Protein AF-A0A7S2J8Z9-F1 (afdb_monomer_lite)

Sequence (203 aa):
VVSASPNSNRTWSLQFSDGKVGSFVLPPAAPAPASAGRKLPRELAMLGKRLWGGPGLPLEDLQSLLEMPAERGGLRFSYEGLHLNGTAGDRAPEQIGDARAQLPLDAARGRAALFEALQRYGLAVIQGAPAETDAGRRIADELVGAVSTTVFGYVFTIKAVKDPINLAYDSIPLQQHNDLPYYQKVPDIEVFSCIRDADSGGA

Organism: NCBI:txid327968

pLDDT: mean 76.6, std 17.56, range [35.78, 95.25]

Secondary structure (DSSP, 8-state):
--EEEESSSSEEEEE-TTS-EEEEEPPP-S-----SSS---HHHHTGGG-SSSSSPPPHHHHHHHHHSBGGGT-SEEETGGGT--S-STTS-HHHHHHHTTS--HHHHHHHHHHHHHHHHHS--EEES--SSTTHHHHHIIIII-SPPPBTTBSS------SS-SSGGGSSSPPPS--S-TTSSS--S------SS--SS---

Radius of gyration: 21.64 Å; chains: 1; bounding box: 48×45×6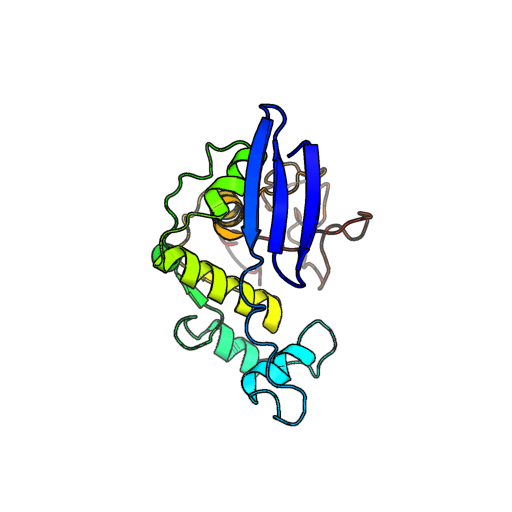4 Å

InterPro domains:
  IPR003819 TauD/TfdA-like domain [PF02668] (101-203)
  IPR042098 Glutarate 2-hydroxylase superfamily [G3DSA:3.60.130.10] (95-203)

Structure (mmCIF, N/CA/C/O backbone):
data_AF-A0A7S2J8Z9-F1
#
_entry.id   AF-A0A7S2J8Z9-F1
#
loop_
_atom_site.group_PDB
_atom_site.id
_atom_site.type_symbol
_atom_site.label_atom_id
_atom_site.label_alt_id
_atom_site.label_comp_id
_atom_site.label_asym_id
_atom_site.label_entity_id
_atom_site.label_seq_id
_atom_site.pdbx_PDB_ins_code
_atom_site.Cartn_x
_atom_site.Cartn_y
_atom_site.Cartn_z
_atom_site.occupancy
_atom_site.B_iso_or_equiv
_atom_site.auth_seq_id
_atom_site.auth_comp_id
_atom_site.auth_asym_id
_atom_site.auth_atom_id
_atom_site.pdbx_PDB_model_num
ATOM 1 N N . VAL A 1 1 ? 4.087 16.061 32.170 1.00 68.06 1 VAL A N 1
ATOM 2 C CA . VAL A 1 1 ? 3.499 15.475 33.397 1.00 68.06 1 VAL A CA 1
ATOM 3 C C . VAL A 1 1 ? 4.634 14.851 34.185 1.00 68.06 1 VAL A C 1
ATOM 5 O O . VAL A 1 1 ? 5.394 14.095 33.600 1.00 68.06 1 VAL A O 1
ATOM 8 N N . VAL A 1 2 ? 4.800 15.232 35.447 1.00 72.38 2 VAL A N 1
ATOM 9 C CA . VAL A 1 2 ? 5.860 14.755 36.354 1.00 72.38 2 VAL A CA 1
ATOM 10 C C . VAL A 1 2 ? 5.343 13.621 37.235 1.00 72.38 2 VAL A C 1
ATOM 12 O O . VAL A 1 2 ? 6.089 12.715 37.584 1.00 72.38 2 VAL A O 1
ATOM 15 N N . SER A 1 3 ? 4.048 13.634 37.547 1.00 74.69 3 SER A N 1
ATOM 16 C CA . SER A 1 3 ? 3.376 12.536 38.230 1.00 74.69 3 SER A CA 1
ATOM 17 C C . SER A 1 3 ? 1.944 12.399 37.720 1.00 74.69 3 SER A C 1
ATOM 19 O O . SER A 1 3 ? 1.290 13.385 37.361 1.00 74.69 3 SER A O 1
ATOM 21 N N . ALA A 1 4 ? 1.478 11.156 37.653 1.00 79.50 4 ALA A N 1
ATOM 22 C CA . ALA A 1 4 ? 0.100 10.823 37.348 1.00 79.50 4 ALA A CA 1
ATOM 23 C C . ALA A 1 4 ? -0.390 9.838 38.412 1.00 79.50 4 ALA A C 1
ATOM 25 O O . ALA A 1 4 ? 0.216 8.781 38.591 1.00 79.50 4 ALA A O 1
ATOM 26 N N . SER A 1 5 ? -1.447 10.195 39.138 1.00 78.81 5 SER A N 1
ATOM 27 C CA . SER A 1 5 ? -2.006 9.362 40.205 1.00 78.81 5 SER A CA 1
ATOM 28 C C . SER A 1 5 ? -3.497 9.104 39.974 1.00 78.81 5 SER A C 1
ATOM 30 O O . SER A 1 5 ? -4.231 10.012 39.568 1.00 78.81 5 SER A O 1
ATOM 32 N N . PRO A 1 6 ? -3.973 7.868 40.196 1.00 76.50 6 PRO A N 1
ATOM 33 C CA . PRO A 1 6 ? -5.379 7.543 40.019 1.00 76.50 6 PRO A CA 1
ATOM 34 C C . PRO A 1 6 ? -6.208 8.175 41.145 1.00 76.50 6 PRO A C 1
ATOM 36 O O . PRO A 1 6 ? -5.970 7.916 42.322 1.00 76.50 6 PRO A O 1
ATOM 39 N N . ASN A 1 7 ? -7.212 8.975 40.779 1.00 79.19 7 ASN A N 1
ATOM 40 C CA . ASN A 1 7 ? -8.227 9.478 41.714 1.00 79.19 7 ASN A CA 1
ATOM 41 C C . ASN A 1 7 ? -9.458 8.560 41.759 1.00 79.19 7 ASN A C 1
ATOM 43 O O . ASN A 1 7 ? -10.162 8.506 42.762 1.00 79.19 7 ASN A O 1
ATOM 47 N N . SER A 1 8 ? -9.764 7.884 40.646 1.00 80.62 8 SER A N 1
ATOM 48 C CA . SER A 1 8 ? -10.887 6.950 40.502 1.00 80.62 8 SER A CA 1
ATOM 49 C C . SER A 1 8 ? -10.590 5.921 39.404 1.00 80.62 8 SER A C 1
ATOM 51 O O . SER A 1 8 ? -9.578 6.022 38.713 1.00 80.62 8 SER A O 1
ATOM 53 N N . ASN A 1 9 ? -11.508 4.974 39.175 1.00 72.38 9 ASN A N 1
ATOM 54 C CA . ASN A 1 9 ? -11.371 3.930 38.149 1.00 72.38 9 ASN A CA 1
ATOM 55 C C . ASN A 1 9 ? -11.163 4.479 36.718 1.00 72.38 9 ASN A C 1
ATOM 57 O O . ASN A 1 9 ? -10.759 3.746 35.820 1.00 72.38 9 ASN A O 1
ATOM 61 N N . ARG A 1 10 ? -11.470 5.763 36.476 1.00 74.75 10 ARG A N 1
ATOM 62 C CA . ARG A 1 10 ? -11.351 6.403 35.155 1.00 74.75 10 ARG A CA 1
ATOM 63 C C . ARG A 1 10 ? -10.767 7.812 35.181 1.00 74.75 10 ARG A C 1
ATOM 65 O O . ARG A 1 10 ? -10.651 8.419 34.123 1.00 74.75 10 ARG A O 1
ATOM 72 N N . THR A 1 11 ? -10.385 8.335 36.340 1.00 82.94 11 THR A N 1
ATOM 73 C CA . THR A 1 11 ? -9.891 9.710 36.469 1.00 82.94 11 THR A CA 1
ATOM 74 C C . THR A 1 11 ? -8.513 9.713 37.097 1.00 82.94 11 THR A C 1
ATOM 76 O O . THR A 1 11 ? -8.306 9.113 38.151 1.00 82.94 11 THR A O 1
ATOM 79 N N . TRP A 1 12 ? -7.594 10.433 36.467 1.00 85.94 12 TRP A N 1
ATOM 80 C CA . TRP A 1 12 ? -6.213 10.588 36.898 1.00 85.94 12 TRP A CA 1
ATOM 81 C C . TRP A 1 12 ? -5.917 12.061 37.164 1.00 85.94 12 TRP A C 1
ATOM 83 O O . TRP A 1 12 ? -6.259 12.925 36.352 1.00 85.94 12 TRP A O 1
ATOM 93 N N . SER A 1 13 ? -5.270 12.341 38.292 1.00 88.31 13 SER A N 1
ATOM 94 C CA . SER A 1 13 ? -4.618 13.626 38.542 1.00 88.31 13 SER A CA 1
ATOM 95 C C . SER A 1 13 ? -3.308 13.672 37.773 1.00 88.31 13 SER A C 1
ATOM 97 O O . SER A 1 13 ? -2.514 12.737 37.859 1.00 88.31 13 SER A O 1
ATOM 99 N N . LEU A 1 14 ? -3.066 14.762 37.054 1.00 87.50 14 LEU A N 1
ATOM 100 C CA . LEU A 1 14 ? -1.806 15.039 36.376 1.00 87.50 14 LEU A CA 1
ATOM 101 C C . LEU A 1 14 ? -1.135 16.230 37.054 1.00 87.50 14 LEU A C 1
ATOM 103 O O . LEU A 1 14 ? -1.731 17.304 37.130 1.00 87.50 14 LEU A O 1
ATOM 107 N N . GLN A 1 15 ? 0.109 16.065 37.493 1.00 87.00 15 GLN A N 1
ATOM 108 C CA . GLN A 1 15 ? 0.938 17.173 37.962 1.00 87.00 15 GLN A CA 1
ATOM 109 C C . GLN A 1 15 ? 1.963 17.532 36.888 1.00 87.00 15 GLN A C 1
ATOM 111 O O . GLN A 1 15 ? 2.649 16.659 36.348 1.00 87.00 15 GLN A O 1
ATOM 116 N N . PHE A 1 16 ? 2.071 18.810 36.548 1.00 84.56 16 PHE A N 1
ATOM 117 C CA . PHE A 1 16 ? 3.015 19.313 35.552 1.00 84.56 16 PHE A CA 1
ATOM 118 C C . PHE A 1 16 ? 4.229 19.952 36.232 1.00 84.56 16 PHE A C 1
ATOM 120 O O . PHE A 1 16 ? 4.188 20.323 37.403 1.00 84.56 16 PHE A O 1
ATOM 127 N N . SER A 1 17 ? 5.339 20.049 35.503 1.00 76.81 17 SER A N 1
ATOM 128 C CA . SER A 1 17 ? 6.610 20.575 36.021 1.00 76.81 17 SER A CA 1
ATOM 129 C C . SER A 1 17 ? 6.554 22.068 36.346 1.00 76.81 17 SER A C 1
ATOM 131 O O . SER A 1 17 ? 7.391 22.552 37.097 1.00 76.81 17 SER A O 1
ATOM 133 N N . ASP A 1 18 ? 5.561 22.782 35.812 1.00 85.06 18 ASP A N 1
ATOM 134 C CA . ASP A 1 18 ? 5.262 24.185 36.111 1.00 85.06 18 ASP A CA 1
ATOM 135 C C . ASP A 1 18 ? 4.314 24.356 37.317 1.00 85.06 18 ASP A C 1
ATOM 137 O O . ASP A 1 18 ? 3.814 25.450 37.567 1.00 85.06 18 ASP A O 1
ATOM 141 N N . GLY A 1 19 ? 4.039 23.277 38.058 1.00 83.19 19 GLY A N 1
ATOM 142 C CA . GLY A 1 19 ? 3.174 23.286 39.237 1.00 83.19 19 GLY A CA 1
ATOM 143 C C . GLY A 1 19 ? 1.676 23.256 38.927 1.00 83.19 19 GLY A C 1
ATOM 144 O O . GLY A 1 19 ? 0.875 23.154 39.858 1.00 83.19 19 GLY A O 1
ATOM 145 N N . LYS A 1 20 ? 1.268 23.295 37.651 1.00 85.56 20 LYS A N 1
ATOM 146 C CA . LYS A 1 20 ? -0.147 23.152 37.294 1.00 85.56 20 LYS A CA 1
ATOM 147 C C . LYS A 1 20 ? -0.639 21.741 37.578 1.00 85.56 20 LYS A C 1
ATOM 149 O O . LYS A 1 20 ? 0.100 20.758 37.479 1.00 85.56 20 LYS A O 1
ATOM 154 N N . VAL A 1 21 ? -1.928 21.659 37.884 1.00 87.75 21 VAL A N 1
ATOM 155 C CA . VAL A 1 21 ? -2.639 20.403 38.110 1.00 87.75 21 VAL A CA 1
ATOM 156 C C . VAL A 1 21 ? -3.752 20.288 37.081 1.00 87.75 21 VAL A C 1
ATOM 158 O O . VAL A 1 21 ? -4.500 21.238 36.856 1.00 87.75 21 VAL A O 1
ATOM 161 N N . GLY A 1 22 ? -3.836 19.131 36.435 1.00 84.62 22 GLY A N 1
ATOM 162 C CA . GLY A 1 22 ? -4.884 18.796 35.480 1.00 84.62 22 GLY A CA 1
ATOM 163 C C . GLY A 1 22 ? -5.574 17.500 35.872 1.00 84.62 22 GLY A C 1
ATOM 164 O O . GLY A 1 22 ? -5.056 16.719 36.667 1.00 84.62 22 GLY A O 1
ATOM 165 N N . SER A 1 23 ? -6.743 17.256 35.290 1.00 85.75 23 SER A N 1
ATOM 166 C CA . SER A 1 23 ? -7.393 15.953 35.384 1.00 85.75 23 SER A CA 1
ATOM 167 C C . SER A 1 23 ? -7.524 15.359 33.993 1.00 85.75 23 SER A C 1
ATOM 169 O O . SER A 1 23 ? -7.917 16.042 33.048 1.00 85.75 23 SER A O 1
ATOM 171 N N . PHE A 1 24 ? -7.161 14.088 33.870 1.00 71.88 24 PHE A N 1
ATOM 172 C CA . PHE A 1 24 ? -7.418 13.300 32.680 1.00 71.88 24 PHE A CA 1
ATOM 173 C C . PHE A 1 24 ? -8.476 12.264 33.021 1.00 71.88 24 PHE A C 1
ATOM 175 O O . PHE A 1 24 ? -8.292 11.427 33.907 1.00 71.88 24 PHE A O 1
ATOM 182 N N . VAL A 1 25 ? -9.608 12.346 32.334 1.00 82.00 25 VAL A N 1
ATOM 183 C CA . VAL A 1 25 ? -10.661 11.344 32.427 1.00 82.00 25 VAL A CA 1
ATOM 184 C C . VAL A 1 25 ? -10.490 10.436 31.226 1.00 82.00 25 VAL A C 1
ATOM 186 O O . VAL A 1 25 ? -10.651 10.881 30.091 1.00 82.00 25 VAL A O 1
ATOM 189 N N . LEU A 1 26 ? -10.174 9.165 31.471 1.00 53.50 26 LEU A N 1
ATOM 190 C CA . LEU A 1 26 ? -10.239 8.153 30.430 1.00 53.50 26 LEU A CA 1
ATOM 191 C C . LEU A 1 26 ? -11.648 8.218 29.827 1.00 53.50 26 LEU A C 1
ATOM 193 O O . LEU A 1 26 ? -12.627 8.113 30.590 1.00 53.50 26 LEU A O 1
ATOM 197 N N . PRO A 1 27 ? -11.787 8.397 28.498 1.00 52.47 27 PRO A N 1
ATOM 198 C CA . PRO A 1 27 ? -13.090 8.343 27.854 1.00 52.47 27 PRO A CA 1
ATOM 199 C C . PRO A 1 27 ? -13.787 7.038 28.251 1.00 52.47 27 PRO A C 1
ATOM 201 O O . PRO A 1 27 ? -13.122 6.090 28.690 1.00 52.47 27 PRO A O 1
ATOM 204 N N . PRO A 1 28 ? -15.130 6.976 28.194 1.00 52.53 28 PRO A N 1
ATOM 205 C CA . PRO A 1 28 ? -15.821 5.718 28.424 1.00 52.53 28 PRO A CA 1
ATOM 206 C C . PRO A 1 28 ? -15.127 4.691 27.568 1.00 52.53 28 PRO A C 1
ATOM 208 O O . PRO A 1 28 ? -14.903 4.966 26.389 1.00 52.53 28 PRO A O 1
ATOM 211 N N . ALA A 1 29 ? -14.713 3.571 28.174 1.00 43.62 29 ALA A N 1
ATOM 212 C CA . ALA A 1 29 ? -14.327 2.425 27.377 1.00 43.62 29 ALA A CA 1
ATOM 213 C C . ALA A 1 29 ? -15.411 2.327 26.310 1.00 43.62 29 ALA A C 1
ATOM 215 O O . ALA A 1 29 ? -16.595 2.302 26.678 1.00 43.62 29 ALA A O 1
ATOM 216 N N . ALA A 1 30 ? -15.018 2.431 25.031 1.00 35.81 30 ALA A N 1
ATOM 217 C CA . ALA A 1 30 ? -15.945 2.215 23.930 1.00 35.81 30 ALA A CA 1
ATOM 218 C C . ALA A 1 30 ? -16.743 0.986 24.344 1.00 35.81 30 ALA A C 1
ATOM 220 O O . ALA A 1 30 ? -16.086 0.021 24.758 1.00 35.81 30 ALA A O 1
ATOM 221 N N . PRO A 1 31 ? -18.084 1.098 24.449 1.00 36.75 31 PRO A N 1
ATOM 222 C CA . PRO A 1 31 ? -18.889 0.181 25.238 1.00 36.75 31 PRO A CA 1
ATOM 223 C C . PRO A 1 31 ? -18.376 -1.211 24.952 1.00 36.75 31 PRO A C 1
ATOM 225 O O . PRO A 1 31 ? -18.370 -1.607 23.784 1.00 36.75 31 PRO A O 1
ATOM 228 N N . ALA A 1 32 ? -17.830 -1.875 25.982 1.00 35.94 32 ALA A N 1
ATOM 229 C CA . ALA A 1 32 ? -17.325 -3.226 25.818 1.00 35.94 32 ALA A CA 1
ATOM 230 C C . ALA A 1 32 ? -18.430 -3.956 25.059 1.00 35.94 32 ALA A C 1
ATOM 232 O O . ALA A 1 32 ? -19.583 -3.864 25.509 1.00 35.94 32 ALA A O 1
ATOM 233 N N . PRO A 1 33 ? -18.148 -4.542 23.877 1.00 36.41 33 PRO A N 1
ATOM 234 C CA . PRO A 1 33 ? -19.194 -5.167 23.093 1.00 36.41 33 PRO A CA 1
ATOM 235 C C . PRO A 1 33 ? -19.878 -6.110 24.062 1.00 36.41 33 PRO A C 1
ATOM 237 O O . PRO A 1 33 ? -19.187 -6.909 24.697 1.00 36.41 33 PRO A O 1
ATOM 240 N N . ALA A 1 34 ? -21.169 -5.875 24.309 1.00 37.75 34 ALA A N 1
ATOM 241 C CA . ALA A 1 34 ? -21.878 -6.482 25.421 1.00 37.75 34 ALA A CA 1
ATOM 242 C C . ALA A 1 34 ? -21.658 -7.996 25.347 1.00 37.75 34 ALA A C 1
ATOM 244 O O . ALA A 1 34 ? -22.239 -8.653 24.497 1.00 37.75 34 ALA A O 1
ATOM 245 N N . SER A 1 35 ? -20.749 -8.525 26.163 1.00 43.03 35 SER A N 1
ATOM 246 C CA . SER A 1 35 ? -20.253 -9.903 26.045 1.00 43.03 35 SER A CA 1
ATOM 247 C C . SER A 1 35 ? -20.528 -10.712 27.306 1.00 43.03 35 SER A C 1
ATOM 249 O O . SER A 1 35 ? -20.352 -11.924 27.306 1.00 43.03 35 SER A O 1
ATOM 251 N N . ALA A 1 36 ? -21.124 -10.102 28.331 1.00 38.47 36 ALA A N 1
ATOM 252 C CA . ALA A 1 36 ? -21.874 -10.839 29.338 1.00 38.47 36 ALA A CA 1
ATOM 253 C C . ALA A 1 36 ? -23.291 -11.117 28.799 1.00 38.47 36 ALA A C 1
ATOM 255 O O . ALA A 1 36 ? -24.247 -10.402 29.092 1.00 38.47 36 ALA A O 1
ATOM 256 N N . GLY A 1 37 ? -23.412 -12.121 27.928 1.00 42.16 37 GLY A N 1
ATOM 257 C CA . GLY A 1 37 ? -24.702 -12.704 27.532 1.00 42.16 37 GLY A CA 1
ATOM 258 C C . GLY A 1 37 ? -25.397 -12.114 26.301 1.00 42.16 37 GLY A C 1
ATOM 259 O O . GLY A 1 37 ? -26.400 -12.674 25.861 1.00 42.16 37 GLY A O 1
ATOM 260 N N . ARG A 1 38 ? -24.873 -11.054 25.675 1.00 40.81 38 ARG A N 1
ATOM 261 C CA . ARG A 1 38 ? -25.288 -10.679 24.313 1.00 40.81 38 ARG A CA 1
ATOM 262 C C . ARG A 1 38 ? -24.335 -11.334 23.317 1.00 40.81 38 ARG A C 1
ATOM 264 O O . ARG A 1 38 ? -23.121 -11.186 23.407 1.00 40.81 38 ARG A O 1
ATOM 271 N N . LYS A 1 39 ? -24.882 -12.104 22.372 1.00 42.66 39 LYS A N 1
ATOM 272 C CA . LYS A 1 39 ? -24.107 -12.555 21.211 1.00 42.66 39 LYS A CA 1
ATOM 273 C C . LYS A 1 39 ? -23.553 -11.303 20.531 1.00 42.66 39 LYS A C 1
ATOM 275 O O . LYS A 1 39 ? -24.326 -10.392 20.234 1.00 42.66 39 LYS A O 1
ATOM 280 N N . LEU A 1 40 ? -22.236 -11.268 20.313 1.00 40.78 40 LEU A N 1
ATOM 281 C CA . LEU A 1 40 ? -21.599 -10.300 19.420 1.00 40.78 40 LEU A CA 1
ATOM 282 C C . LEU A 1 40 ? -22.455 -10.181 18.143 1.00 40.78 40 LEU A C 1
ATOM 284 O O . LEU A 1 40 ? -22.903 -11.224 17.645 1.00 40.78 40 LEU A O 1
ATOM 288 N N . PRO A 1 41 ? -22.704 -8.965 17.616 1.00 45.38 41 PRO A N 1
ATOM 289 C CA . PRO A 1 41 ? -23.328 -8.798 16.307 1.00 45.38 41 PRO A CA 1
ATOM 290 C C . PRO A 1 41 ? -22.644 -9.732 15.312 1.00 45.38 41 PRO A C 1
ATOM 292 O O . PRO A 1 41 ? -21.420 -9.898 15.366 1.00 45.38 41 PRO A O 1
ATOM 295 N N . ARG A 1 42 ? -23.422 -10.407 14.461 1.00 43.50 42 ARG A N 1
ATOM 296 C CA . ARG A 1 42 ? -22.909 -11.485 13.601 1.00 43.50 42 ARG A CA 1
ATOM 297 C C . ARG A 1 42 ? -21.727 -10.994 12.750 1.00 43.50 42 ARG A C 1
ATOM 299 O O . ARG A 1 42 ? -20.826 -11.783 12.479 1.00 43.50 42 ARG A O 1
ATOM 306 N N . GLU A 1 43 ? -21.688 -9.699 12.417 1.00 43.59 43 GLU A N 1
ATOM 307 C CA . GLU A 1 43 ? -20.588 -9.046 11.701 1.00 43.59 43 GLU A CA 1
ATOM 308 C C . GLU A 1 43 ? -19.280 -8.942 12.511 1.00 43.59 43 GLU A C 1
ATOM 310 O O . GLU A 1 43 ? -18.209 -9.193 11.959 1.00 43.59 43 GLU A O 1
ATOM 315 N N . LEU A 1 44 ? -19.348 -8.633 13.813 1.00 37.69 44 LEU A N 1
ATOM 316 C CA . LEU A 1 44 ? -18.180 -8.461 14.697 1.00 37.69 44 LEU A CA 1
ATOM 317 C C . LEU A 1 44 ? -17.692 -9.786 15.298 1.00 37.69 44 LEU A C 1
ATOM 319 O O . LEU A 1 44 ? -16.496 -9.962 15.521 1.00 37.69 44 LEU A O 1
ATOM 323 N N . ALA A 1 45 ? -18.581 -10.766 15.488 1.00 43.44 45 ALA A N 1
ATOM 324 C CA . ALA A 1 45 ? -18.189 -12.138 15.828 1.00 43.44 45 ALA A CA 1
ATOM 325 C C . ALA A 1 45 ? -17.281 -12.770 14.749 1.00 43.44 45 ALA A C 1
ATOM 327 O O . ALA A 1 45 ? -16.513 -13.685 15.045 1.00 43.44 45 ALA A O 1
ATOM 328 N N . MET A 1 46 ? -17.339 -12.266 13.508 1.00 43.56 46 MET A N 1
ATOM 329 C CA . MET A 1 46 ? -16.444 -12.674 12.422 1.00 43.56 46 MET A CA 1
ATOM 330 C C . MET A 1 46 ? -15.041 -12.059 12.498 1.00 43.56 46 MET A C 1
ATOM 332 O O . MET A 1 46 ? -14.127 -12.631 11.907 1.00 43.56 46 MET A O 1
ATOM 336 N N . LEU A 1 47 ? -14.826 -10.958 13.232 1.00 41.56 47 LEU A N 1
ATOM 337 C CA . LEU A 1 47 ? -13.476 -10.405 13.431 1.00 41.56 47 LEU A CA 1
ATOM 338 C C . LEU A 1 47 ? -12.614 -11.314 14.317 1.00 41.56 47 LEU A C 1
ATOM 340 O O . LEU A 1 47 ? -11.413 -11.418 14.096 1.00 41.56 47 LEU A O 1
ATOM 344 N N . GLY A 1 48 ? -13.229 -12.076 15.230 1.00 35.78 48 GLY A N 1
ATOM 345 C CA . GLY A 1 48 ? -12.557 -13.120 16.015 1.00 35.78 48 GLY A CA 1
ATOM 346 C C . GLY A 1 48 ? -12.111 -14.352 15.210 1.00 35.78 48 GLY A C 1
ATOM 347 O O . GLY A 1 48 ? -11.634 -15.315 15.800 1.00 35.78 48 GLY A O 1
ATOM 348 N N . LYS A 1 49 ? -12.292 -14.354 13.880 1.00 42.00 49 LYS A N 1
ATOM 349 C CA . LYS A 1 49 ? -11.902 -15.453 12.980 1.00 42.00 49 LYS A CA 1
ATOM 350 C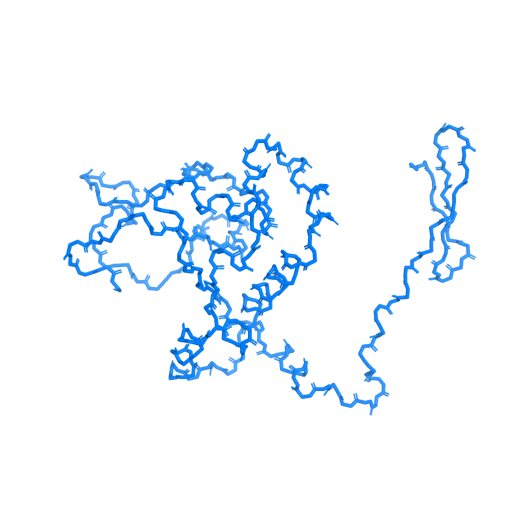 C . LYS A 1 49 ? -11.134 -15.009 11.729 1.00 42.00 49 LYS A C 1
ATOM 352 O O . LYS A 1 49 ? -10.958 -15.827 10.832 1.00 42.00 49 LYS A O 1
ATOM 357 N N . ARG A 1 50 ? -10.715 -13.743 11.620 1.00 42.25 50 ARG A N 1
ATOM 358 C CA . ARG A 1 50 ? -10.100 -13.222 10.381 1.00 42.25 50 ARG A CA 1
ATOM 359 C C . ARG A 1 50 ? -8.807 -12.434 10.583 1.00 42.25 50 ARG A C 1
ATOM 361 O O . ARG A 1 50 ? -8.452 -11.632 9.739 1.00 42.25 50 ARG A O 1
ATOM 368 N N . LEU A 1 51 ? -8.066 -12.719 11.650 1.00 42.53 51 LEU A N 1
ATOM 369 C CA . LEU A 1 51 ? -6.609 -12.707 11.538 1.00 42.53 51 LEU A CA 1
ATOM 370 C C . LEU A 1 51 ? -6.197 -14.124 11.145 1.00 42.53 51 LEU A C 1
ATOM 372 O O . LEU A 1 51 ? -6.653 -15.061 11.794 1.00 42.53 51 LEU A O 1
ATOM 376 N N . TRP A 1 52 ? -5.423 -14.249 10.063 1.00 43.84 52 TRP A N 1
ATOM 377 C CA . TRP A 1 52 ? -4.613 -15.411 9.672 1.00 43.84 52 TRP A CA 1
ATOM 378 C C . TRP A 1 52 ? -4.965 -16.740 10.373 1.00 43.84 52 TRP A C 1
ATOM 380 O O . TRP A 1 52 ? -4.616 -16.953 11.532 1.00 43.84 52 TRP A O 1
ATOM 390 N N . GLY A 1 53 ? -5.632 -17.653 9.652 1.00 38.69 53 GLY A N 1
ATOM 391 C CA . GLY A 1 53 ? -5.968 -19.000 10.149 1.00 38.69 53 GLY A CA 1
ATOM 392 C C . GLY A 1 53 ? -7.463 -19.306 10.314 1.00 38.69 53 GLY A C 1
ATOM 393 O O . GLY A 1 53 ? -7.818 -20.372 10.816 1.00 38.69 53 GLY A O 1
ATOM 394 N N . GLY A 1 54 ? -8.357 -18.406 9.890 1.00 46.06 54 GLY A N 1
ATOM 395 C CA . GLY A 1 54 ? -9.771 -18.735 9.669 1.00 46.06 54 GLY A CA 1
ATOM 396 C C . GLY A 1 54 ? -9.969 -19.624 8.432 1.00 46.06 54 GLY A C 1
ATOM 397 O O . GLY A 1 54 ? -9.051 -19.734 7.619 1.00 46.06 54 GLY A O 1
ATOM 398 N N . PRO A 1 55 ? -11.147 -20.257 8.245 1.00 47.25 55 PRO A N 1
ATOM 399 C CA . PRO A 1 55 ? -11.450 -20.913 6.976 1.00 47.25 55 PRO A CA 1
ATOM 400 C C . PRO A 1 55 ? -11.285 -19.875 5.861 1.00 47.25 55 PRO A C 1
ATOM 402 O O . PRO A 1 55 ? -11.893 -18.804 5.931 1.00 47.25 55 PRO A O 1
ATOM 405 N N . GLY A 1 56 ? -10.394 -20.162 4.909 1.00 53.22 56 GLY A N 1
ATOM 406 C CA . GLY A 1 56 ? -10.075 -19.248 3.817 1.00 53.22 56 GLY A CA 1
ATOM 407 C C . GLY A 1 56 ? -11.342 -18.811 3.089 1.00 53.22 56 GLY A C 1
ATOM 408 O O . GLY A 1 56 ? -12.278 -19.598 2.938 1.00 53.22 56 GLY A O 1
ATOM 409 N N . LEU A 1 57 ? -11.384 -17.548 2.668 1.00 58.25 57 LEU A N 1
ATOM 410 C CA . LEU A 1 57 ? -12.404 -17.103 1.726 1.00 58.25 57 LEU A CA 1
ATOM 411 C C . LEU A 1 57 ? -12.218 -17.879 0.415 1.00 58.25 57 LEU A C 1
ATOM 413 O O . LEU A 1 57 ? -11.086 -17.947 -0.075 1.00 58.25 57 LEU A O 1
ATOM 417 N N . PRO A 1 58 ? -13.286 -18.458 -0.155 1.00 60.53 58 PRO A N 1
ATOM 418 C CA . PRO A 1 58 ? -13.268 -18.924 -1.534 1.00 60.53 58 PRO A CA 1
ATOM 419 C C . PRO A 1 58 ? -12.739 -17.826 -2.471 1.00 60.53 58 PRO A C 1
ATOM 421 O O . PRO A 1 58 ? -13.054 -16.648 -2.303 1.00 60.53 58 PRO A O 1
ATOM 424 N N . LEU A 1 59 ? -11.925 -18.200 -3.462 1.00 58.41 59 LEU A N 1
ATOM 425 C CA . LEU A 1 59 ? -11.318 -17.255 -4.416 1.00 58.41 59 LEU A CA 1
ATOM 426 C C . LEU A 1 59 ? -12.363 -16.405 -5.163 1.00 58.41 59 LEU A C 1
ATOM 428 O O . LEU A 1 59 ? -12.141 -15.220 -5.396 1.00 58.41 59 LEU A O 1
ATOM 432 N N . GLU A 1 60 ? -13.515 -16.990 -5.484 1.00 59.62 60 GLU A N 1
ATOM 433 C CA . GLU A 1 60 ? -14.663 -16.323 -6.118 1.00 59.62 60 GLU A CA 1
ATOM 434 C C . GLU A 1 60 ? -15.254 -15.181 -5.271 1.00 59.62 60 GLU A C 1
ATOM 436 O O . GLU A 1 60 ? -15.621 -14.125 -5.800 1.00 59.62 60 GLU A O 1
ATOM 441 N N . ASP A 1 61 ? -15.254 -15.341 -3.946 1.00 71.94 61 ASP A N 1
ATOM 442 C CA . ASP A 1 61 ? -15.672 -14.294 -3.017 1.00 71.94 61 ASP A CA 1
ATOM 443 C C . ASP A 1 61 ? -14.631 -13.167 -2.966 1.00 71.94 61 ASP A C 1
ATOM 445 O O . ASP A 1 61 ? -14.992 -11.991 -2.913 1.00 71.94 61 ASP A O 1
ATOM 449 N N . LEU A 1 62 ? -13.334 -13.499 -3.032 1.00 74.12 62 LEU A N 1
ATOM 450 C CA . LEU A 1 62 ? -12.261 -12.502 -3.053 1.00 74.12 62 LEU A CA 1
ATOM 451 C C . LEU A 1 62 ? -12.279 -11.668 -4.340 1.00 74.12 62 LEU A C 1
ATOM 453 O O . LEU A 1 62 ? -12.160 -10.446 -4.269 1.00 74.12 62 LEU A O 1
ATOM 457 N N . GLN A 1 63 ? -12.468 -12.297 -5.503 1.00 77.38 63 GLN A N 1
ATOM 458 C CA . GLN A 1 63 ? -12.561 -11.576 -6.775 1.00 77.38 63 GLN A CA 1
ATOM 459 C C . GLN A 1 63 ? -13.756 -10.614 -6.780 1.00 77.38 63 GLN A C 1
ATOM 461 O O . GLN A 1 63 ? -13.606 -9.438 -7.110 1.00 77.38 63 GLN A O 1
ATOM 466 N N . SER A 1 64 ? -14.916 -11.079 -6.311 1.00 79.06 64 SER A N 1
ATOM 467 C CA . SER A 1 64 ? -16.108 -10.234 -6.170 1.00 79.06 64 SER A CA 1
ATOM 468 C C . SER A 1 64 ? -15.857 -9.033 -5.249 1.00 79.06 64 SER A C 1
ATOM 470 O O . SER A 1 64 ? -16.319 -7.924 -5.517 1.00 79.06 64 SER A O 1
ATOM 472 N N . LEU A 1 65 ? -15.093 -9.230 -4.170 1.00 83.69 65 LEU A N 1
ATOM 473 C CA . LEU A 1 65 ? -14.706 -8.163 -3.249 1.00 83.69 65 LEU A CA 1
ATOM 474 C C . LEU A 1 65 ? -13.716 -7.168 -3.876 1.00 83.69 65 LEU A C 1
ATOM 476 O O . LEU A 1 65 ? -13.871 -5.966 -3.668 1.00 83.69 65 LEU A O 1
ATOM 480 N N . LEU A 1 66 ? -12.742 -7.632 -4.665 1.00 84.38 66 LEU A N 1
ATOM 481 C CA . LEU A 1 66 ? -11.803 -6.780 -5.416 1.00 84.38 66 LEU A CA 1
ATOM 482 C C . LEU A 1 66 ? -12.493 -5.953 -6.509 1.00 84.38 66 LEU A C 1
ATOM 484 O O . LEU A 1 66 ? -12.011 -4.882 -6.895 1.00 84.38 66 LEU A O 1
ATOM 488 N N . GLU A 1 67 ? -13.630 -6.435 -7.004 1.00 86.94 67 GLU A N 1
ATOM 489 C CA . GLU A 1 67 ? -14.466 -5.724 -7.967 1.00 86.94 67 GLU A CA 1
ATOM 490 C C . GLU A 1 67 ? -15.426 -4.714 -7.330 1.00 86.94 67 GLU A C 1
ATOM 492 O O . GLU A 1 67 ? -15.891 -3.778 -7.990 1.00 86.94 67 GLU A O 1
ATOM 497 N N . MET A 1 68 ? -15.686 -4.856 -6.034 1.00 82.25 68 MET A N 1
ATOM 498 C CA . MET A 1 68 ? -16.669 -4.061 -5.318 1.00 82.25 68 MET A CA 1
ATOM 499 C C . MET A 1 68 ? -16.046 -2.802 -4.684 1.00 82.25 68 MET A C 1
ATOM 501 O O . MET A 1 68 ? -15.006 -2.896 -4.028 1.00 82.25 68 MET A O 1
ATOM 505 N N . PRO A 1 69 ? -16.690 -1.625 -4.817 1.00 86.94 69 PRO A N 1
ATOM 506 C CA . PRO A 1 69 ? -16.270 -0.411 -4.120 1.00 86.94 69 PRO A CA 1
ATOM 507 C C . PRO A 1 69 ? -16.303 -0.560 -2.593 1.00 86.94 69 PRO A C 1
ATOM 509 O O . PRO A 1 69 ? -17.179 -1.242 -2.042 1.00 86.94 69 PRO A O 1
ATOM 512 N N . ALA A 1 70 ? -15.382 0.111 -1.904 1.00 84.56 70 ALA A N 1
ATOM 513 C CA . ALA A 1 70 ? -15.256 0.085 -0.448 1.00 84.56 70 ALA A CA 1
ATOM 514 C C . ALA A 1 70 ? -16.527 0.566 0.275 1.00 84.56 70 ALA A C 1
ATOM 516 O O . ALA A 1 70 ? -16.899 0.016 1.310 1.00 84.56 70 ALA A O 1
ATOM 517 N N . GLU A 1 71 ? -17.269 1.511 -0.306 1.00 80.31 71 GLU A N 1
ATOM 518 C CA . GLU A 1 71 ? -18.533 2.037 0.233 1.00 80.31 71 GLU A CA 1
ATOM 519 C C . GLU A 1 71 ? -19.629 0.964 0.301 1.00 80.31 71 GLU A C 1
ATOM 521 O O . GLU A 1 71 ? -20.606 1.098 1.039 1.00 80.31 71 GLU A O 1
ATOM 526 N N . ARG A 1 72 ? -19.471 -0.114 -0.474 1.00 80.19 72 ARG A N 1
ATOM 527 C CA . ARG A 1 72 ? -20.354 -1.285 -0.479 1.00 80.19 72 ARG A CA 1
ATOM 528 C C . ARG A 1 72 ? -19.771 -2.477 0.287 1.00 80.19 72 ARG A C 1
ATOM 530 O O . ARG A 1 72 ? -20.361 -3.553 0.251 1.00 80.19 72 ARG A O 1
ATOM 537 N N . GLY A 1 73 ? -18.654 -2.289 0.991 1.00 76.62 73 GLY A N 1
ATOM 538 C CA . GLY A 1 73 ? -17.963 -3.331 1.752 1.00 76.62 73 GLY A CA 1
ATOM 539 C C . GLY A 1 73 ? -16.961 -4.158 0.940 1.00 76.62 73 GLY A C 1
ATOM 540 O O . GLY A 1 73 ? -16.558 -5.226 1.405 1.00 76.62 73 GLY A O 1
ATOM 541 N N . GLY A 1 74 ? -16.585 -3.692 -0.256 1.00 84.06 74 GLY A N 1
ATOM 542 C CA . GLY A 1 74 ? -15.541 -4.296 -1.082 1.00 84.06 74 GLY A CA 1
ATOM 543 C C . GLY A 1 74 ? -14.124 -3.841 -0.729 1.00 84.06 74 GLY A C 1
ATOM 544 O O . GLY A 1 74 ? -13.894 -3.206 0.298 1.00 84.06 74 GLY A O 1
ATOM 545 N N . LEU A 1 75 ? -13.168 -4.181 -1.594 1.00 88.06 75 LEU A N 1
ATOM 546 C CA . LEU A 1 75 ? -11.730 -3.938 -1.412 1.00 88.06 75 LEU A CA 1
ATOM 547 C C . LEU A 1 75 ? -11.176 -2.847 -2.334 1.00 88.06 75 LEU A C 1
ATOM 549 O O . LEU A 1 75 ? -9.976 -2.572 -2.295 1.00 88.06 75 LEU A O 1
ATOM 553 N N . ARG A 1 76 ? -12.023 -2.245 -3.174 1.00 93.56 76 ARG A N 1
ATOM 554 C CA . ARG A 1 76 ? -11.633 -1.226 -4.149 1.00 93.56 76 ARG A CA 1
ATOM 555 C C . ARG A 1 76 ? -11.901 0.175 -3.615 1.00 93.56 76 ARG A C 1
ATOM 557 O O . ARG A 1 76 ? -13.048 0.578 -3.448 1.00 93.56 76 ARG A O 1
ATOM 564 N N . PHE A 1 77 ? -10.834 0.926 -3.409 1.00 94.44 77 PHE A N 1
ATOM 565 C CA . PHE A 1 77 ? -10.838 2.318 -2.978 1.00 94.44 77 PHE A CA 1
ATOM 566 C C . PHE A 1 77 ? -10.450 3.209 -4.159 1.00 94.44 77 PHE A C 1
ATOM 568 O O . PHE A 1 77 ? -9.615 2.827 -4.975 1.00 94.44 77 PHE A O 1
ATOM 575 N N . SER A 1 78 ? -11.009 4.411 -4.251 1.00 94.12 78 SER A N 1
ATOM 576 C CA . SER A 1 78 ? -10.495 5.445 -5.161 1.00 94.12 78 SER A CA 1
ATOM 577 C C . SER A 1 78 ? -9.494 6.337 -4.434 1.00 94.12 78 SER A C 1
ATOM 579 O O . SER A 1 78 ? -9.753 6.714 -3.291 1.00 94.12 78 SER A O 1
ATOM 581 N N . TYR A 1 79 ? -8.408 6.733 -5.097 1.00 92.56 79 TYR A N 1
ATOM 582 C CA . TYR A 1 79 ? -7.430 7.681 -4.557 1.00 92.56 79 TYR A CA 1
ATOM 583 C C . TYR A 1 79 ? -8.087 9.005 -4.136 1.00 92.56 79 TYR A C 1
ATOM 585 O O . TYR A 1 79 ? -7.857 9.483 -3.029 1.00 92.56 79 TYR A O 1
ATOM 593 N N . GLU A 1 80 ? -8.981 9.549 -4.967 1.00 90.38 80 GLU A N 1
ATOM 594 C CA . GLU A 1 80 ? -9.734 10.774 -4.655 1.00 90.38 80 GLU A CA 1
ATOM 595 C C . GLU A 1 80 ? -10.629 10.614 -3.415 1.00 90.38 80 GLU A C 1
ATOM 597 O O . GLU A 1 80 ? -10.647 11.483 -2.545 1.00 90.38 80 GLU A O 1
ATOM 602 N N . GLY A 1 81 ? -11.322 9.478 -3.290 1.00 88.62 81 GLY A N 1
ATOM 603 C CA . GLY A 1 81 ? -12.187 9.162 -2.145 1.00 88.62 81 GLY A CA 1
ATOM 604 C C . GLY A 1 81 ? -11.446 8.882 -0.832 1.00 88.62 81 GLY A C 1
ATOM 605 O O . GLY A 1 81 ? -12.076 8.786 0.218 1.00 88.62 81 GLY A O 1
ATOM 606 N N . LEU A 1 82 ? -10.113 8.776 -0.853 1.00 89.06 82 LEU A N 1
ATOM 607 C CA . LEU A 1 82 ? -9.304 8.765 0.371 1.00 89.06 82 LEU A CA 1
ATOM 608 C C . LEU A 1 82 ? -9.057 10.180 0.910 1.00 89.06 82 LEU A C 1
ATOM 610 O O . LEU A 1 82 ? -8.587 10.316 2.039 1.00 89.06 82 LEU A O 1
ATOM 614 N N . HIS A 1 83 ? -9.407 11.215 0.135 1.00 87.06 83 HIS A N 1
ATOM 615 C CA . HIS A 1 83 ? -9.314 12.624 0.519 1.00 87.06 83 HIS A CA 1
ATOM 616 C C . HIS A 1 83 ? -7.925 12.995 1.061 1.00 87.06 83 HIS A C 1
ATOM 618 O O . HIS A 1 83 ? -7.791 13.666 2.087 1.00 87.06 83 HIS A O 1
ATOM 624 N N . LEU A 1 84 ? -6.892 12.505 0.371 1.00 81.06 84 LEU A N 1
ATOM 625 C CA . LEU A 1 84 ? -5.497 12.804 0.675 1.0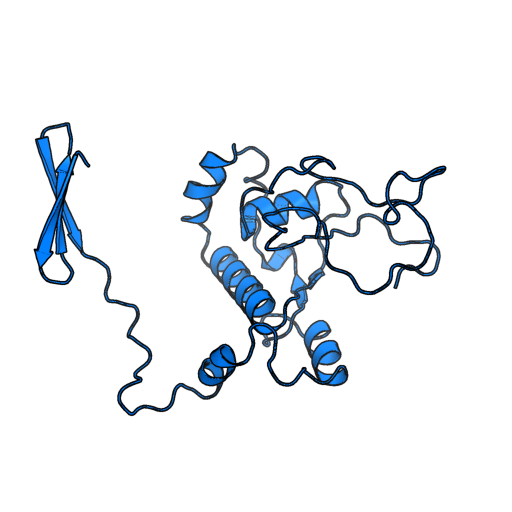0 81.06 84 LEU A CA 1
ATOM 626 C C . LEU A 1 84 ? -5.185 14.240 0.269 1.00 81.06 84 LEU A C 1
ATOM 628 O O . LEU A 1 84 ? -5.545 14.678 -0.823 1.00 81.06 84 LEU A O 1
ATOM 632 N N . ASN A 1 85 ? -4.503 14.969 1.147 1.00 71.38 85 ASN A N 1
ATOM 633 C CA . ASN A 1 85 ? -4.232 16.394 0.945 1.00 71.38 85 ASN A CA 1
ATOM 634 C C . ASN A 1 85 ? -2.800 16.658 0.453 1.00 71.38 85 ASN A C 1
ATOM 636 O O . ASN A 1 85 ? -2.434 17.812 0.248 1.00 71.38 85 ASN A O 1
ATOM 640 N N . GLY A 1 86 ? -1.972 15.621 0.293 1.00 62.66 86 GLY A N 1
ATOM 641 C CA . GLY A 1 86 ? -0.595 15.726 -0.207 1.00 62.66 86 GLY A CA 1
ATOM 642 C C . GLY A 1 86 ? 0.392 16.366 0.778 1.00 62.66 86 GLY A C 1
ATOM 643 O O . GLY A 1 86 ? 1.536 16.624 0.419 1.00 62.66 86 GLY A O 1
ATOM 644 N N . THR A 1 87 ? -0.027 16.651 2.016 1.00 57.06 87 THR A N 1
ATOM 645 C CA . THR A 1 87 ? 0.740 17.472 2.975 1.00 57.06 87 THR A CA 1
ATOM 646 C C . THR A 1 87 ? 1.655 16.677 3.904 1.00 57.06 87 THR A C 1
ATOM 648 O O . THR A 1 87 ? 2.376 17.284 4.698 1.00 57.06 87 THR A O 1
ATOM 651 N N . ALA A 1 88 ? 1.639 15.338 3.865 1.00 57.91 88 ALA A N 1
ATOM 652 C CA . ALA A 1 88 ? 2.542 14.552 4.715 1.00 57.91 88 ALA A CA 1
ATOM 653 C C . ALA A 1 88 ? 3.957 14.406 4.141 1.00 57.91 88 ALA A C 1
ATOM 655 O O . ALA A 1 88 ? 4.877 14.143 4.910 1.00 57.91 88 ALA A O 1
ATOM 656 N N . GLY A 1 89 ? 4.153 14.623 2.834 1.00 53.62 89 GLY A N 1
ATOM 657 C CA . GLY A 1 89 ? 5.460 14.477 2.178 1.00 53.62 89 GLY A CA 1
ATOM 658 C C . GLY A 1 89 ? 6.562 15.388 2.737 1.00 53.62 89 GLY A C 1
ATOM 659 O O . GLY A 1 89 ? 7.733 15.002 2.707 1.00 53.62 89 GLY A O 1
ATOM 660 N N . ASP A 1 90 ? 6.174 16.533 3.310 1.00 57.94 90 ASP A N 1
ATOM 661 C CA . ASP A 1 90 ? 7.067 17.553 3.881 1.00 57.94 90 ASP A CA 1
ATOM 662 C C . ASP A 1 90 ? 7.272 17.417 5.400 1.00 57.94 90 ASP A C 1
ATOM 664 O O . ASP A 1 90 ? 7.927 18.253 6.026 1.00 57.94 90 ASP A O 1
ATOM 668 N N . ARG A 1 91 ? 6.680 16.394 6.029 1.00 62.44 91 ARG A N 1
ATOM 669 C CA . ARG A 1 91 ? 6.709 16.223 7.487 1.00 62.44 91 ARG A CA 1
ATOM 670 C C . ARG A 1 91 ? 7.802 15.246 7.897 1.00 62.44 91 ARG A C 1
ATOM 672 O O . ARG A 1 91 ? 7.929 14.163 7.329 1.00 62.44 91 ARG A O 1
ATOM 679 N N . ALA A 1 92 ? 8.556 15.602 8.933 1.00 61.28 92 ALA A N 1
ATOM 680 C CA . ALA A 1 92 ? 9.453 14.664 9.597 1.00 61.28 92 ALA A CA 1
ATOM 681 C C . ALA A 1 92 ? 8.642 13.496 10.203 1.00 61.28 92 ALA A C 1
ATOM 683 O O . ALA A 1 92 ? 7.498 13.722 10.613 1.00 61.28 92 ALA A O 1
ATOM 684 N N . PRO A 1 93 ? 9.192 12.270 10.304 1.00 62.19 93 PRO A N 1
ATOM 685 C CA . PRO A 1 93 ? 8.482 11.092 10.821 1.00 62.19 93 PRO A CA 1
ATOM 686 C C . PRO A 1 93 ? 7.741 11.316 12.148 1.00 62.19 93 PRO A C 1
ATOM 688 O O . PRO A 1 93 ? 6.634 10.806 12.344 1.00 62.19 93 PRO A O 1
ATOM 691 N N . GLU A 1 94 ? 8.310 12.132 13.034 1.00 59.66 94 GLU A N 1
ATOM 692 C CA . GLU A 1 94 ? 7.744 12.509 14.331 1.00 59.66 94 GLU A CA 1
ATOM 693 C C . GLU A 1 94 ? 6.495 13.397 14.176 1.00 59.66 94 GLU A C 1
ATOM 695 O O . GLU A 1 94 ? 5.528 13.259 14.923 1.00 59.66 94 GLU A O 1
ATOM 700 N N . GLN A 1 95 ? 6.470 14.258 13.155 1.00 56.06 95 GLN A N 1
ATOM 701 C CA . GLN A 1 95 ? 5.352 15.150 12.821 1.00 56.06 95 GLN A CA 1
ATOM 702 C C . GLN A 1 95 ? 4.211 14.421 12.091 1.00 56.06 95 GLN A C 1
ATOM 704 O O . GLN A 1 95 ? 3.070 14.891 12.088 1.00 56.06 95 GLN A O 1
ATOM 709 N N . ILE A 1 96 ? 4.490 13.253 11.499 1.00 61.22 96 ILE A N 1
ATOM 710 C CA . ILE A 1 96 ? 3.462 12.381 10.909 1.00 61.22 96 ILE A CA 1
ATOM 711 C C . ILE A 1 96 ? 2.546 11.822 12.017 1.00 61.22 96 ILE A C 1
ATOM 713 O O . ILE A 1 96 ? 1.381 11.525 11.761 1.00 61.22 96 ILE A O 1
ATOM 717 N N . GLY A 1 97 ? 3.037 11.678 13.255 1.00 57.50 97 GLY A N 1
ATOM 718 C CA . GLY A 1 97 ? 2.245 11.206 14.399 1.00 57.50 97 GLY A CA 1
ATOM 719 C C . GLY A 1 97 ? 1.125 12.168 14.811 1.00 57.50 97 GLY A C 1
ATOM 720 O O . GLY A 1 97 ? -0.032 11.755 14.895 1.00 57.50 97 GLY A O 1
ATOM 721 N N . ASP A 1 98 ? 1.443 13.450 15.001 1.00 54.75 98 ASP A N 1
ATOM 722 C CA . ASP A 1 98 ? 0.476 14.459 15.464 1.00 54.75 98 ASP A CA 1
ATOM 723 C C . ASP A 1 98 ? -0.571 14.804 14.397 1.00 54.75 98 ASP A C 1
ATOM 725 O O . ASP A 1 98 ? -1.763 14.924 14.692 1.00 54.75 98 ASP A O 1
ATOM 729 N N . ALA A 1 99 ? -0.165 14.889 13.129 1.00 52.59 99 ALA A N 1
ATOM 730 C CA . ALA A 1 99 ? -1.096 15.173 12.041 1.00 52.59 99 ALA A CA 1
ATOM 731 C C . ALA A 1 99 ? -2.076 14.019 11.753 1.00 52.59 99 ALA A C 1
ATOM 733 O O . ALA A 1 99 ? -3.184 14.258 11.271 1.00 52.59 99 ALA A O 1
ATOM 734 N N . ARG A 1 100 ? -1.721 12.774 12.110 1.00 56.59 100 ARG A N 1
ATOM 735 C CA . ARG A 1 100 ? -2.619 11.606 12.018 1.00 56.59 100 ARG A CA 1
ATOM 736 C C . ARG A 1 100 ? -3.828 11.697 12.952 1.00 56.59 100 ARG A C 1
ATOM 738 O O . ARG A 1 100 ? -4.812 10.995 12.713 1.00 56.59 100 ARG A O 1
ATOM 745 N N . ALA A 1 101 ? -3.764 12.521 14.000 1.00 57.34 101 ALA A N 1
ATOM 746 C CA . ALA A 1 101 ? -4.869 12.725 14.934 1.00 57.34 101 ALA A CA 1
ATOM 747 C C . ALA A 1 101 ? -5.915 13.736 14.425 1.00 57.34 101 ALA A C 1
ATOM 749 O O . ALA A 1 101 ? -7.009 13.806 14.982 1.00 57.34 101 ALA A O 1
ATOM 750 N N . GLN A 1 102 ? -5.600 14.508 13.378 1.00 67.12 102 GLN A N 1
ATOM 751 C CA . GLN A 1 102 ? -6.431 15.610 12.882 1.00 67.12 102 GLN A CA 1
ATOM 752 C C . GLN A 1 102 ? -6.729 15.457 11.385 1.00 67.12 102 GLN A C 1
ATOM 754 O O . GLN A 1 102 ? -6.409 16.320 10.571 1.00 67.12 102 GLN A O 1
ATOM 759 N N . LEU A 1 103 ? -7.344 14.334 11.017 1.00 71.94 103 LEU A N 1
ATOM 760 C CA . LEU A 1 103 ? -7.829 14.114 9.656 1.00 71.94 103 LEU A CA 1
ATOM 761 C C . LEU A 1 103 ? -9.224 14.738 9.470 1.00 71.94 103 LEU A C 1
ATOM 763 O O . LEU A 1 103 ? -10.053 14.642 10.382 1.00 71.94 103 LEU A O 1
ATOM 767 N N . PRO A 1 104 ? -9.530 15.321 8.293 1.00 77.31 104 PRO A N 1
ATOM 768 C CA . PRO A 1 104 ? -10.907 15.608 7.901 1.00 77.31 104 PRO A CA 1
ATOM 769 C C . PRO A 1 104 ? -11.787 14.359 8.036 1.00 77.31 104 PRO A C 1
ATOM 771 O O . PRO A 1 104 ? -11.308 13.239 7.854 1.00 77.31 104 PRO A O 1
ATOM 774 N N . LEU A 1 105 ? -13.079 14.536 8.333 1.00 79.75 105 LEU A N 1
ATOM 775 C CA . LEU A 1 105 ? -13.987 13.416 8.612 1.00 79.75 105 LEU A CA 1
ATOM 776 C C . LEU A 1 105 ? -14.017 12.382 7.476 1.00 79.75 105 LEU A C 1
ATOM 778 O O . LEU A 1 105 ? -14.021 11.182 7.747 1.00 79.75 105 LEU A O 1
ATOM 782 N N . ASP A 1 106 ? -14.002 12.832 6.224 1.00 80.69 106 ASP A N 1
ATOM 783 C CA . ASP A 1 106 ? -14.058 11.934 5.070 1.00 80.69 106 ASP A CA 1
ATOM 784 C C . ASP A 1 106 ? -12.745 11.156 4.886 1.00 80.69 106 ASP A C 1
ATOM 786 O O . ASP A 1 106 ? -12.779 9.940 4.709 1.00 80.69 106 ASP A O 1
ATOM 790 N N . ALA A 1 107 ? -11.588 11.799 5.084 1.00 81.62 107 ALA A N 1
ATOM 791 C CA . ALA A 1 107 ? -10.289 11.119 5.109 1.00 81.62 107 ALA A CA 1
ATOM 792 C C . ALA A 1 107 ? -10.193 10.104 6.265 1.00 81.62 107 ALA A C 1
ATOM 794 O O . ALA A 1 107 ? -9.692 8.992 6.096 1.00 81.62 107 ALA A O 1
ATOM 795 N N . ALA A 1 108 ? -10.725 10.446 7.444 1.00 81.69 108 ALA A N 1
ATOM 796 C CA . ALA A 1 108 ? -10.776 9.537 8.587 1.00 81.69 108 ALA A CA 1
ATOM 797 C C . ALA A 1 108 ? -11.663 8.308 8.313 1.00 81.69 108 ALA A C 1
ATOM 799 O O . ALA A 1 108 ? -11.302 7.194 8.698 1.00 81.69 108 ALA A O 1
ATOM 800 N N . ARG A 1 109 ? -12.797 8.491 7.622 1.00 83.12 109 ARG A N 1
ATOM 801 C CA . ARG A 1 109 ? -13.683 7.396 7.190 1.00 83.12 109 ARG A CA 1
ATOM 802 C C . ARG A 1 109 ? -13.012 6.500 6.156 1.00 83.12 109 ARG A C 1
ATOM 804 O O . ARG A 1 109 ? -13.019 5.284 6.340 1.00 83.12 109 ARG A O 1
ATOM 811 N N . GLY A 1 110 ? -12.394 7.088 5.131 1.00 83.94 110 GLY A N 1
ATOM 812 C CA . GLY A 1 110 ? -11.642 6.348 4.114 1.00 83.94 110 GLY A CA 1
ATOM 813 C C . GLY A 1 110 ? -10.517 5.518 4.737 1.00 83.94 110 GLY A C 1
ATOM 814 O O . GLY A 1 110 ? -10.413 4.318 4.487 1.00 83.94 110 GLY A O 1
ATOM 815 N N . ARG A 1 111 ? -9.748 6.123 5.651 1.00 86.00 111 ARG A N 1
ATOM 816 C CA . ARG A 1 111 ? -8.705 5.439 6.428 1.00 86.00 111 ARG A CA 1
ATOM 817 C C . ARG A 1 111 ? -9.258 4.276 7.254 1.00 86.00 111 ARG A C 1
ATOM 819 O O . ARG A 1 111 ? -8.679 3.194 7.237 1.00 86.00 111 ARG A O 1
ATOM 826 N N . ALA A 1 112 ? -10.354 4.480 7.984 1.00 85.12 112 ALA A N 1
ATOM 827 C CA . ALA A 1 112 ? -10.952 3.429 8.807 1.00 85.12 112 ALA A CA 1
ATOM 828 C C . ALA A 1 112 ? -11.421 2.237 7.957 1.00 85.12 112 ALA A C 1
ATOM 830 O O . ALA A 1 112 ? -11.114 1.096 8.298 1.00 85.12 112 ALA A O 1
ATOM 831 N N . ALA A 1 113 ? -12.085 2.502 6.829 1.00 83.31 113 ALA A N 1
ATOM 832 C CA . ALA A 1 113 ? -12.518 1.466 5.894 1.00 83.31 113 ALA A CA 1
ATOM 833 C C . ALA A 1 113 ? -11.328 0.707 5.278 1.00 83.31 113 ALA A C 1
ATOM 835 O O . ALA A 1 113 ? -11.366 -0.519 5.182 1.00 83.31 113 ALA A O 1
ATOM 836 N N . LEU A 1 114 ? -10.245 1.413 4.927 1.00 88.94 114 LEU A N 1
ATOM 837 C CA . LEU A 1 114 ? -9.009 0.800 4.433 1.00 88.94 114 LEU A CA 1
ATOM 838 C C . LEU A 1 114 ? -8.417 -0.173 5.460 1.00 88.94 114 LEU A C 1
ATOM 840 O O . LEU A 1 114 ? -8.103 -1.313 5.125 1.00 88.94 114 LEU A O 1
ATOM 844 N N . PHE A 1 115 ? -8.299 0.244 6.723 1.00 86.56 115 PHE A N 1
ATOM 845 C CA . PHE A 1 115 ? -7.780 -0.630 7.776 1.00 86.56 115 PHE A CA 1
ATOM 846 C C . PHE A 1 115 ? -8.713 -1.784 8.120 1.00 86.56 115 PHE A C 1
ATOM 848 O O . PHE A 1 115 ? -8.223 -2.870 8.415 1.00 86.56 115 PHE A O 1
ATOM 855 N N . GLU A 1 116 ? -10.031 -1.596 8.054 1.00 82.00 116 GLU A N 1
ATOM 856 C CA . GLU A 1 116 ? -10.978 -2.700 8.208 1.00 82.00 116 GLU A CA 1
ATOM 857 C C . GLU A 1 116 ? -10.783 -3.745 7.099 1.00 82.00 116 GLU A C 1
ATOM 859 O O . GLU A 1 116 ? -10.738 -4.944 7.386 1.00 82.00 116 GLU A O 1
ATOM 864 N N . ALA A 1 117 ? -10.596 -3.304 5.851 1.00 83.00 117 ALA A N 1
ATOM 865 C CA . ALA A 1 117 ? -10.309 -4.183 4.723 1.00 83.00 117 ALA A CA 1
ATOM 866 C C . ALA A 1 117 ? -8.988 -4.948 4.915 1.00 83.00 117 ALA A C 1
ATOM 868 O O . ALA A 1 117 ? -8.976 -6.180 4.852 1.00 83.00 117 ALA A O 1
ATOM 869 N N . LEU A 1 118 ? -7.902 -4.240 5.247 1.00 85.88 118 LEU A N 1
ATOM 870 C CA . LEU A 1 118 ? -6.598 -4.848 5.535 1.00 85.88 118 LEU A CA 1
ATOM 871 C C . LEU A 1 118 ? -6.678 -5.838 6.702 1.00 85.88 118 LEU A C 1
ATOM 873 O O . LEU A 1 118 ? -6.176 -6.953 6.602 1.00 85.88 118 LEU A O 1
ATOM 877 N N . GLN A 1 119 ? -7.357 -5.479 7.790 1.00 81.31 119 GLN A N 1
ATOM 878 C CA . GLN A 1 119 ? -7.490 -6.344 8.960 1.00 81.31 119 GLN A CA 1
ATOM 879 C C . GLN A 1 119 ? -8.320 -7.598 8.663 1.00 81.31 119 GLN A C 1
ATOM 881 O O . GLN A 1 119 ? -8.037 -8.659 9.212 1.00 81.31 119 GLN A O 1
ATOM 886 N N . ARG A 1 120 ? -9.367 -7.483 7.839 1.00 77.44 120 ARG A N 1
ATOM 887 C CA . ARG A 1 120 ? -10.320 -8.572 7.583 1.00 77.44 120 ARG A CA 1
ATOM 888 C C . ARG A 1 120 ? -9.896 -9.500 6.449 1.00 77.44 120 ARG A C 1
ATOM 890 O O . ARG A 1 120 ? -10.279 -10.671 6.467 1.00 77.44 120 ARG A O 1
ATOM 897 N N . TYR A 1 121 ? -9.188 -8.965 5.460 1.00 78.12 121 TYR A N 1
ATOM 898 C CA . TYR A 1 121 ? -8.893 -9.645 4.198 1.00 78.12 121 TYR A CA 1
ATOM 899 C C . TYR A 1 121 ? -7.403 -9.664 3.845 1.00 78.12 121 TYR A C 1
ATOM 901 O O . TYR A 1 121 ? -7.014 -10.412 2.956 1.00 78.12 121 TYR A O 1
ATOM 909 N N . GLY A 1 122 ? -6.568 -8.873 4.525 1.00 84.81 122 GLY A N 1
ATOM 910 C CA . GLY A 1 122 ? -5.129 -8.790 4.261 1.00 84.81 122 GLY A CA 1
ATOM 911 C C . GLY A 1 122 ? -4.748 -7.967 3.028 1.00 84.81 122 GLY A C 1
ATOM 912 O O . GLY A 1 122 ? -3.566 -7.872 2.725 1.00 84.81 122 GLY A O 1
ATOM 913 N N . LEU A 1 123 ? -5.714 -7.375 2.314 1.00 88.69 123 LEU A N 1
ATOM 914 C CA . LEU A 1 123 ? -5.478 -6.653 1.063 1.00 88.69 123 LEU A CA 1
ATOM 915 C C . LEU A 1 123 ? -6.511 -5.539 0.859 1.00 88.69 123 LEU A C 1
ATOM 917 O O . LEU A 1 123 ? -7.666 -5.674 1.258 1.00 88.69 123 LEU A O 1
ATOM 921 N N . ALA A 1 124 ? -6.096 -4.467 0.188 1.00 92.12 124 ALA A N 1
ATOM 922 C CA . ALA A 1 124 ? -6.957 -3.432 -0.370 1.00 92.12 124 ALA A CA 1
ATOM 923 C C . ALA A 1 124 ? -6.321 -2.881 -1.657 1.00 92.12 124 ALA A C 1
ATOM 925 O O . ALA A 1 124 ? -5.096 -2.848 -1.773 1.00 92.12 124 ALA A O 1
ATOM 926 N N . VAL A 1 125 ? -7.140 -2.440 -2.613 1.00 94.56 125 VAL A N 1
ATOM 927 C CA . VAL A 1 125 ? -6.679 -1.892 -3.898 1.00 94.56 125 VAL A CA 1
ATOM 928 C C . VAL A 1 125 ? -7.122 -0.444 -4.016 1.00 94.56 125 VAL A C 1
ATOM 930 O O . VAL A 1 125 ? -8.315 -0.155 -3.965 1.00 94.56 125 VAL A O 1
ATOM 933 N N . ILE A 1 126 ? -6.166 0.462 -4.212 1.00 95.19 126 ILE A N 1
ATOM 934 C CA . ILE A 1 126 ? -6.425 1.887 -4.438 1.00 95.19 126 ILE A CA 1
ATOM 935 C C . ILE A 1 126 ? -6.278 2.171 -5.935 1.00 95.19 126 ILE A C 1
ATOM 937 O O . ILE A 1 126 ? -5.213 1.962 -6.509 1.00 95.19 126 ILE A O 1
ATOM 941 N N . GLN A 1 127 ? -7.346 2.643 -6.574 1.00 95.25 127 GLN A N 1
ATOM 942 C CA . GLN A 1 127 ? -7.389 2.981 -7.996 1.00 95.25 127 GLN A CA 1
ATOM 943 C C . GLN A 1 127 ? -7.296 4.491 -8.224 1.00 95.25 127 GLN A C 1
ATOM 945 O O . GLN A 1 127 ? -7.778 5.284 -7.417 1.00 95.25 127 GLN A O 1
ATOM 950 N N . GLY A 1 128 ? -6.711 4.887 -9.356 1.00 93.88 128 GLY A N 1
ATOM 951 C CA . GLY A 1 128 ? -6.584 6.296 -9.740 1.00 93.88 128 GLY A CA 1
ATOM 952 C C . GLY A 1 128 ? -5.492 7.060 -8.987 1.00 93.88 128 GLY A C 1
ATOM 953 O O . GLY A 1 128 ? -5.518 8.285 -8.970 1.00 93.88 128 GLY A O 1
ATOM 954 N N . ALA A 1 129 ? -4.548 6.360 -8.350 1.00 93.00 129 ALA A N 1
ATOM 955 C CA . ALA A 1 129 ? -3.364 7.001 -7.787 1.00 93.00 129 ALA A CA 1
ATOM 956 C C . ALA A 1 129 ? -2.456 7.551 -8.910 1.00 93.00 129 ALA A C 1
ATOM 958 O O . ALA A 1 129 ? -2.391 6.941 -9.983 1.00 93.00 129 ALA A O 1
ATOM 959 N N . PRO A 1 130 ? -1.737 8.669 -8.688 1.00 91.75 130 PRO A N 1
ATOM 960 C CA . PRO A 1 130 ? -0.779 9.192 -9.659 1.00 91.75 130 PRO A CA 1
ATOM 961 C C . PRO A 1 130 ? 0.306 8.168 -10.017 1.00 91.75 130 PRO A C 1
ATOM 963 O O . PRO A 1 130 ? 0.852 7.502 -9.137 1.00 91.75 130 PRO A O 1
ATOM 966 N N . ALA A 1 131 ? 0.665 8.082 -11.300 1.00 92.69 131 ALA A N 1
ATOM 967 C CA . ALA A 1 131 ? 1.751 7.232 -11.797 1.00 92.69 131 ALA A CA 1
ATOM 968 C C . ALA A 1 131 ? 3.128 7.878 -11.539 1.00 92.69 131 ALA A C 1
ATOM 970 O O . ALA A 1 131 ? 3.886 8.183 -12.459 1.00 92.69 131 ALA A O 1
ATOM 971 N N . GLU A 1 132 ? 3.431 8.125 -10.267 1.00 90.56 132 GLU A N 1
ATOM 972 C CA . GLU A 1 132 ? 4.629 8.822 -9.797 1.00 90.56 132 GLU A CA 1
ATOM 973 C C . GLU A 1 132 ? 5.345 7.973 -8.738 1.00 90.56 132 GLU A C 1
ATOM 975 O O . GLU A 1 132 ? 4.711 7.272 -7.948 1.00 90.56 132 GLU A O 1
ATOM 980 N N . THR A 1 133 ? 6.678 8.039 -8.694 1.00 86.25 133 THR A N 1
ATOM 981 C CA . THR A 1 133 ? 7.508 7.199 -7.806 1.00 86.25 133 THR A CA 1
ATOM 982 C C . THR A 1 133 ? 7.194 7.370 -6.318 1.00 86.25 133 THR A C 1
ATOM 984 O O . THR A 1 133 ? 7.417 6.460 -5.523 1.00 86.25 133 THR A O 1
ATOM 987 N N . ASP A 1 134 ? 6.668 8.523 -5.921 1.00 85.38 134 ASP A N 1
ATOM 988 C CA . ASP A 1 134 ? 6.360 8.871 -4.537 1.00 85.38 134 ASP A CA 1
ATOM 989 C C . ASP A 1 134 ? 4.875 8.684 -4.167 1.00 85.38 134 ASP A C 1
ATOM 991 O O . ASP A 1 134 ? 4.512 8.904 -3.010 1.00 85.38 134 ASP A O 1
ATOM 995 N N . ALA A 1 135 ? 4.001 8.282 -5.099 1.00 87.88 135 ALA A N 1
ATOM 996 C CA . ALA A 1 135 ? 2.564 8.153 -4.841 1.00 87.88 135 ALA A CA 1
ATOM 997 C C . ALA A 1 135 ? 2.274 7.145 -3.717 1.00 87.88 135 ALA A C 1
ATOM 999 O O . ALA A 1 135 ? 1.573 7.469 -2.757 1.00 87.88 135 ALA A O 1
ATOM 1000 N N . GLY A 1 136 ? 2.893 5.960 -3.776 1.00 88.88 136 GLY A N 1
ATOM 1001 C CA . GLY A 1 136 ? 2.772 4.938 -2.730 1.00 88.88 136 GLY A CA 1
ATOM 1002 C C . GLY A 1 136 ? 3.271 5.421 -1.366 1.00 88.88 136 GLY A C 1
ATOM 1003 O O . GLY A 1 136 ? 2.611 5.202 -0.351 1.00 88.88 136 GLY A O 1
ATOM 1004 N N . ARG A 1 137 ? 4.384 6.166 -1.344 1.00 86.88 137 ARG A N 1
ATOM 1005 C CA . ARG A 1 137 ? 4.906 6.793 -0.122 1.00 86.88 137 ARG A CA 1
ATOM 1006 C C . ARG A 1 137 ? 3.910 7.796 0.457 1.00 86.88 137 ARG A C 1
ATOM 1008 O O . ARG A 1 137 ? 3.644 7.735 1.649 1.00 86.88 137 ARG A O 1
ATOM 1015 N N . ARG A 1 138 ? 3.351 8.700 -0.356 1.00 84.12 138 ARG A N 1
ATOM 1016 C CA . ARG A 1 138 ? 2.371 9.705 0.105 1.00 84.12 138 ARG A CA 1
ATOM 1017 C C . ARG A 1 138 ? 1.138 9.045 0.719 1.00 84.12 138 ARG A C 1
ATOM 1019 O O . ARG A 1 138 ? 0.690 9.461 1.782 1.00 84.12 138 ARG A O 1
ATOM 1026 N N . ILE A 1 139 ? 0.637 7.981 0.089 1.00 87.31 139 ILE A N 1
ATOM 1027 C CA . ILE A 1 139 ? -0.468 7.171 0.623 1.00 87.31 139 ILE A CA 1
ATOM 1028 C C . ILE A 1 139 ? -0.081 6.568 1.979 1.00 87.31 139 ILE A C 1
ATOM 1030 O O . ILE A 1 139 ? -0.845 6.682 2.940 1.00 87.31 139 ILE A O 1
ATOM 1034 N N . ALA A 1 140 ? 1.101 5.950 2.071 1.00 87.25 140 ALA A N 1
ATOM 1035 C CA . ALA A 1 140 ? 1.588 5.347 3.306 1.00 87.25 140 ALA A CA 1
ATOM 1036 C C . ALA A 1 140 ? 1.738 6.390 4.425 1.00 87.25 140 ALA A C 1
ATOM 1038 O O . ALA A 1 140 ? 1.153 6.209 5.490 1.00 87.25 140 ALA A O 1
ATOM 1039 N N . ASP A 1 141 ? 2.429 7.501 4.165 1.00 81.50 141 ASP A N 1
ATOM 1040 C CA . ASP A 1 141 ? 2.682 8.564 5.142 1.00 81.50 141 ASP A CA 1
ATOM 1041 C C . ASP A 1 141 ? 1.365 9.211 5.637 1.00 81.50 141 ASP A C 1
ATOM 1043 O O . ASP A 1 141 ? 1.225 9.476 6.835 1.00 81.50 141 ASP A O 1
ATOM 1047 N N . GLU A 1 142 ? 0.370 9.427 4.761 1.00 79.62 142 GLU A N 1
ATOM 1048 C CA . GLU A 1 142 ? -0.910 10.064 5.131 1.00 79.62 142 GLU A CA 1
ATOM 1049 C C . GLU A 1 142 ? -1.905 9.127 5.823 1.00 79.62 142 GLU A C 1
ATOM 1051 O O . GLU A 1 142 ? -2.568 9.533 6.783 1.00 79.62 142 GLU A O 1
ATOM 1056 N N . LEU A 1 143 ? -2.026 7.880 5.361 1.00 78.38 143 LEU A N 1
ATOM 1057 C CA . LEU A 1 143 ? -3.050 6.955 5.860 1.00 78.38 143 LEU A CA 1
ATOM 1058 C C . LEU A 1 143 ? -2.524 5.999 6.918 1.00 78.38 143 LEU A C 1
ATOM 1060 O O . LEU A 1 143 ? -3.246 5.668 7.858 1.00 78.38 143 LEU A O 1
ATOM 1064 N N . VAL A 1 144 ? -1.287 5.535 6.791 1.00 80.06 144 VAL A N 1
ATOM 1065 C CA . VAL A 1 144 ? -0.740 4.492 7.662 1.00 80.06 144 VAL A CA 1
ATOM 1066 C C . VAL A 1 144 ? 0.164 5.122 8.710 1.00 80.06 144 VAL A C 1
ATOM 1068 O O . VAL A 1 144 ? -0.130 5.118 9.915 1.00 80.06 144 VAL A O 1
ATOM 1071 N N . GLY A 1 145 ? 1.244 5.722 8.234 1.00 77.62 145 GLY A N 1
ATOM 1072 C CA . GLY A 1 145 ? 2.282 6.336 9.022 1.00 77.62 145 GLY A CA 1
ATOM 1073 C C . GLY A 1 145 ? 3.626 6.354 8.326 1.00 77.62 145 GLY A C 1
ATOM 1074 O O . GLY A 1 145 ? 3.746 5.927 7.187 1.00 77.62 145 GLY A O 1
ATOM 1075 N N . ALA A 1 146 ? 4.633 6.819 9.066 1.00 77.56 146 ALA A N 1
ATOM 1076 C CA . ALA A 1 146 ? 6.008 6.861 8.595 1.00 77.56 146 ALA A CA 1
ATOM 1077 C C . ALA A 1 146 ? 6.453 5.487 8.076 1.00 77.56 146 ALA A C 1
ATOM 1079 O O . ALA A 1 146 ? 6.370 4.483 8.796 1.00 77.56 146 ALA A O 1
ATOM 1080 N N . VAL A 1 147 ? 6.938 5.468 6.836 1.00 83.44 147 VAL A N 1
ATOM 1081 C CA . VAL A 1 147 ? 7.510 4.271 6.220 1.00 83.44 147 VAL A CA 1
ATOM 1082 C C . VAL A 1 147 ? 8.762 3.852 6.994 1.00 83.44 147 VAL A C 1
ATOM 1084 O O . VAL A 1 147 ? 9.559 4.679 7.439 1.00 83.44 147 VAL A O 1
ATOM 1087 N N . SER A 1 148 ? 8.940 2.546 7.185 1.00 84.69 148 SER A N 1
ATOM 1088 C CA . SER A 1 148 ? 10.152 2.010 7.808 1.00 84.69 148 SER A CA 1
ATOM 1089 C C . SER A 1 148 ? 11.264 1.894 6.768 1.00 84.69 148 SER A C 1
ATOM 1091 O O . SER A 1 148 ? 11.124 1.155 5.798 1.00 84.69 148 SER A O 1
ATOM 1093 N N . THR A 1 149 ? 12.382 2.590 6.976 1.00 88.00 149 THR A N 1
ATOM 1094 C CA . THR A 1 149 ? 13.566 2.459 6.113 1.00 88.00 149 THR A CA 1
ATOM 1095 C C . THR A 1 149 ? 14.140 1.045 6.190 1.00 88.00 149 THR A C 1
ATOM 1097 O O . THR A 1 149 ? 14.336 0.503 7.280 1.00 88.00 149 THR A O 1
ATOM 1100 N N . THR A 1 150 ? 14.477 0.467 5.037 1.00 89.62 150 THR A N 1
ATOM 1101 C CA . THR A 1 150 ? 15.122 -0.852 4.933 1.00 89.62 150 THR A CA 1
ATOM 1102 C C . THR A 1 150 ? 16.499 -0.740 4.275 1.00 89.62 150 THR A C 1
ATOM 1104 O O . THR A 1 150 ? 16.931 0.348 3.891 1.00 89.62 150 THR A O 1
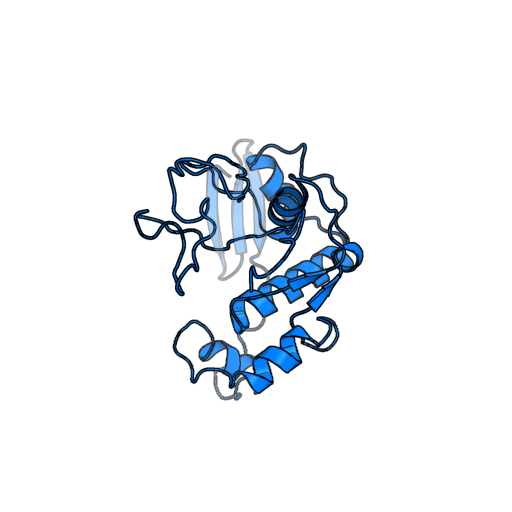ATOM 1107 N N . VAL A 1 151 ? 17.194 -1.868 4.096 1.00 89.19 151 VAL A N 1
ATOM 1108 C CA . VAL A 1 151 ? 18.428 -1.919 3.288 1.00 89.19 151 VAL A CA 1
ATOM 1109 C C . VAL A 1 151 ? 18.201 -1.542 1.819 1.00 89.19 151 VAL A C 1
ATOM 1111 O O . VAL A 1 151 ? 19.153 -1.174 1.139 1.00 89.19 151 VAL A O 1
ATOM 1114 N N . PHE A 1 152 ? 16.955 -1.584 1.338 1.00 89.50 152 PHE A N 1
ATOM 1115 C CA . PHE A 1 152 ? 16.580 -1.127 -0.002 1.00 89.50 152 PHE A CA 1
ATOM 1116 C C . PHE A 1 152 ? 16.260 0.377 -0.053 1.00 89.50 152 PHE A C 1
ATOM 1118 O O . PHE A 1 152 ? 16.004 0.911 -1.128 1.00 89.50 152 PHE A O 1
ATOM 1125 N N . GLY A 1 153 ? 16.322 1.075 1.086 1.00 88.06 153 GLY A N 1
ATOM 1126 C CA . GLY A 1 153 ? 16.043 2.503 1.213 1.00 88.06 153 GLY A CA 1
ATOM 1127 C C . GLY A 1 153 ? 14.683 2.802 1.848 1.00 88.06 153 GLY A C 1
ATOM 1128 O O . GLY A 1 153 ? 14.038 1.929 2.431 1.00 88.06 153 GLY A O 1
ATOM 1129 N N . TYR A 1 154 ? 14.278 4.073 1.772 1.00 84.44 154 TYR A N 1
ATOM 1130 C CA . TYR A 1 154 ? 12.980 4.558 2.269 1.00 84.44 154 TYR A CA 1
ATOM 1131 C C . TYR A 1 154 ? 11.840 4.252 1.286 1.00 84.44 154 TYR A C 1
ATOM 1133 O O . TYR A 1 154 ? 10.746 3.878 1.684 1.00 84.44 154 TYR A O 1
ATOM 1141 N N . VAL A 1 155 ? 12.124 4.382 -0.011 1.00 87.75 155 VAL A N 1
ATOM 1142 C CA . VAL A 1 155 ? 11.281 3.956 -1.132 1.00 87.75 155 VAL A CA 1
ATOM 1143 C C . VAL A 1 155 ? 12.209 3.276 -2.127 1.00 87.75 155 VAL A C 1
ATOM 1145 O O . VAL A 1 155 ? 13.310 3.774 -2.372 1.00 87.75 155 VAL A O 1
ATOM 1148 N N . PHE A 1 156 ? 11.772 2.167 -2.710 1.00 90.06 156 PHE A N 1
ATOM 1149 C CA . PHE A 1 156 ? 12.505 1.476 -3.764 1.00 90.06 156 PHE A CA 1
ATOM 1150 C C . PHE A 1 156 ? 11.601 1.218 -4.968 1.00 90.06 156 PHE A C 1
ATOM 1152 O O . PHE A 1 156 ? 10.377 1.189 -4.860 1.00 90.06 156 PHE A O 1
ATOM 1159 N N . THR A 1 157 ? 12.214 1.088 -6.143 1.00 91.69 157 THR A N 1
ATOM 1160 C CA . THR A 1 157 ? 11.507 0.870 -7.407 1.00 91.69 157 THR A CA 1
ATOM 1161 C C . THR A 1 157 ? 11.797 -0.530 -7.912 1.00 91.69 157 THR A C 1
ATOM 1163 O O . THR A 1 157 ? 12.951 -0.873 -8.164 1.00 91.69 157 THR A O 1
ATOM 1166 N N . ILE A 1 158 ? 10.737 -1.307 -8.109 1.00 92.81 158 ILE A N 1
ATOM 1167 C CA . ILE A 1 158 ? 10.809 -2.640 -8.693 1.00 92.81 158 ILE A CA 1
ATOM 1168 C C . ILE A 1 158 ? 10.756 -2.500 -10.213 1.00 92.81 158 ILE A C 1
ATOM 1170 O O . ILE A 1 158 ? 9.783 -1.998 -10.773 1.00 92.81 158 ILE A O 1
ATOM 1174 N N . LYS A 1 159 ? 11.840 -2.899 -10.878 1.00 92.75 159 LYS A N 1
ATOM 1175 C CA . LYS A 1 159 ? 11.935 -2.992 -12.337 1.00 92.75 159 LYS A CA 1
ATOM 1176 C C . LYS A 1 159 ? 12.953 -4.059 -12.712 1.00 92.75 159 LYS A C 1
ATOM 1178 O O . LYS A 1 159 ? 13.934 -4.238 -11.993 1.00 92.75 159 LYS A O 1
ATOM 1183 N N . ALA A 1 160 ? 12.757 -4.692 -13.863 1.00 92.50 160 ALA A N 1
ATOM 1184 C CA . ALA A 1 160 ? 13.738 -5.617 -14.409 1.00 92.50 160 ALA A CA 1
ATOM 1185 C C . ALA A 1 160 ? 15.057 -4.883 -14.718 1.00 92.50 160 ALA A C 1
ATOM 1187 O O . ALA A 1 160 ? 15.059 -3.845 -15.392 1.00 92.50 160 ALA A O 1
ATOM 1188 N N . VAL A 1 161 ? 16.180 -5.411 -14.229 1.00 93.62 161 VAL A N 1
ATOM 1189 C CA . VAL A 1 161 ? 17.530 -4.902 -14.516 1.00 93.62 161 VAL A CA 1
ATOM 1190 C C . VAL A 1 161 ? 18.471 -6.040 -14.896 1.00 93.62 161 VAL A C 1
ATOM 1192 O O . VAL A 1 161 ? 18.249 -7.196 -14.552 1.00 93.62 161 VAL A O 1
ATOM 1195 N N . LYS A 1 162 ? 19.553 -5.707 -15.607 1.00 94.00 162 LYS A N 1
ATOM 1196 C CA . LYS A 1 162 ? 20.631 -6.660 -15.878 1.00 94.00 162 LYS A CA 1
ATOM 1197 C C . LYS A 1 162 ? 21.405 -6.940 -14.583 1.00 94.00 162 LYS A C 1
ATOM 1199 O O . LYS A 1 162 ? 21.732 -5.994 -13.873 1.00 94.00 162 LYS A O 1
ATOM 1204 N N . ASP A 1 163 ? 21.714 -8.212 -14.330 1.00 93.25 163 ASP A N 1
ATOM 1205 C CA . ASP A 1 163 ? 22.465 -8.694 -13.160 1.00 93.25 163 ASP A CA 1
ATOM 1206 C C . ASP A 1 163 ? 21.828 -8.254 -11.815 1.00 93.25 163 ASP A C 1
ATOM 1208 O O . ASP A 1 163 ? 22.431 -7.494 -11.050 1.00 93.25 163 ASP A O 1
ATOM 1212 N N . PRO A 1 164 ? 20.581 -8.681 -11.525 1.00 94.25 164 PRO A N 1
ATOM 1213 C CA . PRO A 1 164 ? 19.824 -8.197 -10.377 1.00 94.25 164 PRO A CA 1
ATOM 1214 C C . PRO A 1 164 ? 20.392 -8.697 -9.041 1.00 94.25 164 PRO A C 1
ATOM 1216 O O . PRO A 1 164 ? 20.717 -9.869 -8.871 1.00 94.25 164 PRO A O 1
ATOM 1219 N N . ILE A 1 165 ? 20.441 -7.806 -8.046 1.00 91.19 165 ILE A N 1
ATOM 1220 C CA . ILE A 1 165 ? 20.854 -8.141 -6.668 1.00 91.19 165 ILE A CA 1
ATOM 1221 C C . ILE A 1 165 ? 19.733 -8.785 -5.834 1.00 91.19 165 ILE A C 1
ATOM 1223 O O . ILE A 1 165 ? 19.978 -9.269 -4.732 1.00 91.19 165 ILE A O 1
ATOM 1227 N N . ASN A 1 166 ? 18.496 -8.736 -6.332 1.00 92.06 166 ASN A N 1
ATOM 1228 C CA . ASN A 1 166 ? 17.294 -9.282 -5.710 1.00 92.06 166 ASN A CA 1
ATOM 1229 C C . ASN A 1 166 ? 16.388 -9.829 -6.823 1.00 92.06 166 ASN A C 1
ATOM 1231 O O . ASN A 1 166 ? 16.237 -9.171 -7.851 1.00 92.06 166 ASN A O 1
ATOM 1235 N N . LEU A 1 167 ? 15.778 -10.999 -6.614 1.00 93.44 167 LEU A N 1
ATOM 1236 C CA . LEU A 1 167 ? 14.881 -11.645 -7.581 1.00 93.44 167 LEU A CA 1
ATOM 1237 C C . LEU A 1 167 ? 13.683 -10.770 -7.970 1.00 93.44 167 LEU A C 1
ATOM 1239 O O . LEU A 1 167 ? 13.191 -10.893 -9.086 1.00 93.44 167 LEU A O 1
ATOM 1243 N N . ALA A 1 168 ? 13.259 -9.843 -7.104 1.00 92.69 168 ALA A N 1
ATOM 1244 C CA . ALA A 1 168 ? 12.228 -8.860 -7.434 1.00 92.69 168 ALA A CA 1
ATOM 1245 C C . ALA A 1 168 ? 12.610 -7.951 -8.620 1.00 92.69 168 ALA A C 1
ATOM 1247 O O . ALA A 1 168 ? 11.739 -7.387 -9.273 1.00 92.69 168 ALA A O 1
ATOM 1248 N N . TYR A 1 169 ? 13.906 -7.800 -8.914 1.00 94.12 169 TYR A N 1
ATOM 1249 C CA . TYR A 1 169 ? 14.413 -6.997 -10.033 1.00 94.12 169 TYR A CA 1
ATOM 1250 C C . TYR A 1 169 ? 14.734 -7.830 -11.279 1.00 94.12 169 TYR A C 1
ATOM 1252 O O . TYR A 1 169 ? 15.412 -7.344 -12.187 1.00 94.12 169 TYR A O 1
ATOM 1260 N N . ASP A 1 170 ? 14.276 -9.077 -11.325 1.00 92.75 170 ASP A N 1
ATOM 1261 C CA . ASP A 1 170 ? 14.333 -9.932 -12.506 1.00 92.75 170 ASP A CA 1
ATOM 1262 C C . ASP A 1 170 ? 12.939 -10.015 -13.165 1.00 92.75 170 ASP A C 1
ATOM 1264 O O . ASP A 1 170 ? 11.932 -9.573 -12.619 1.00 92.75 170 ASP A O 1
ATOM 1268 N N . SER A 1 171 ? 12.884 -10.571 -14.370 1.00 91.38 171 SER A N 1
ATOM 1269 C CA . SER A 1 171 ? 11.665 -10.844 -15.141 1.00 91.38 171 SER A CA 1
ATOM 1270 C C . SER A 1 171 ? 11.114 -12.261 -14.930 1.00 91.38 171 SER A C 1
ATOM 1272 O O . SER A 1 171 ? 10.185 -12.676 -15.625 1.00 91.38 171 SER A O 1
ATOM 1274 N N . ILE A 1 172 ? 11.688 -13.024 -13.994 1.00 90.94 172 ILE A N 1
ATOM 1275 C CA . ILE A 1 172 ? 11.227 -14.378 -13.673 1.00 90.94 172 ILE A CA 1
ATOM 1276 C C . ILE A 1 172 ? 9.958 -14.352 -12.801 1.00 90.94 172 ILE A C 1
ATOM 1278 O O . ILE A 1 172 ? 9.756 -13.409 -12.035 1.00 90.94 172 ILE A O 1
ATOM 1282 N N . PRO A 1 173 ? 9.124 -15.407 -12.837 1.00 90.31 173 PRO A N 1
ATOM 1283 C CA . PRO A 1 173 ? 7.974 -15.515 -11.946 1.00 90.31 173 PRO A CA 1
ATOM 1284 C C . PRO A 1 173 ? 8.390 -15.589 -10.471 1.00 90.31 173 PRO A C 1
ATOM 1286 O O . PRO A 1 173 ? 9.191 -16.448 -10.087 1.00 90.31 173 PRO A O 1
ATOM 1289 N N . LEU A 1 174 ? 7.786 -14.746 -9.632 1.00 90.44 174 LEU A N 1
ATOM 1290 C CA . LEU A 1 174 ? 7.923 -14.824 -8.179 1.00 90.44 174 LEU A CA 1
ATOM 1291 C C . LEU A 1 174 ? 6.858 -15.766 -7.608 1.00 90.44 174 LEU A C 1
ATOM 1293 O O . LEU A 1 174 ? 5.667 -15.614 -7.866 1.00 90.44 174 LEU A O 1
ATOM 1297 N N . GLN A 1 175 ? 7.288 -16.755 -6.825 1.00 89.81 175 GLN A N 1
ATOM 1298 C CA . GLN A 1 175 ? 6.364 -17.605 -6.067 1.00 89.81 175 GLN A CA 1
ATOM 1299 C C . GLN A 1 175 ? 5.711 -16.805 -4.937 1.00 89.81 175 GLN A C 1
ATOM 1301 O O . GLN A 1 175 ? 6.221 -15.763 -4.537 1.00 89.81 175 GLN A O 1
ATOM 1306 N N . GLN A 1 176 ? 4.611 -17.309 -4.376 1.00 88.81 176 GLN A N 1
ATOM 1307 C CA . GLN A 1 176 ? 4.015 -16.715 -3.178 1.00 88.81 176 GLN A CA 1
ATOM 1308 C C . GLN A 1 176 ? 5.050 -16.646 -2.045 1.00 88.81 176 GLN A C 1
ATOM 1310 O O . GLN A 1 176 ? 5.658 -17.657 -1.688 1.00 88.81 176 GLN A O 1
ATOM 1315 N N . HIS A 1 177 ? 5.254 -15.453 -1.492 1.00 91.31 177 HIS A N 1
ATOM 1316 C CA . HIS A 1 177 ? 6.231 -15.192 -0.441 1.00 91.31 177 HIS A CA 1
ATOM 1317 C C . HIS A 1 177 ? 5.774 -14.040 0.456 1.00 91.31 177 HIS A C 1
ATOM 1319 O O . HIS A 1 177 ? 4.814 -13.341 0.146 1.00 91.31 177 HIS A O 1
ATOM 1325 N N . ASN A 1 178 ? 6.474 -13.878 1.578 1.00 90.19 178 ASN A N 1
ATOM 1326 C CA . ASN A 1 178 ? 6.412 -12.676 2.400 1.00 90.19 178 ASN A CA 1
ATOM 1327 C C . ASN A 1 178 ? 7.726 -11.918 2.233 1.00 90.19 178 ASN A C 1
ATOM 1329 O O . ASN A 1 178 ? 8.784 -12.551 2.132 1.00 90.19 178 ASN A O 1
ATOM 1333 N N . ASP A 1 179 ? 7.659 -10.595 2.282 1.00 92.12 179 ASP A N 1
ATOM 1334 C CA . ASP A 1 179 ? 8.823 -9.736 2.128 1.00 92.12 179 ASP A CA 1
ATOM 1335 C C . ASP A 1 179 ? 9.663 -9.632 3.401 1.00 92.12 179 ASP A C 1
ATOM 1337 O O . ASP A 1 179 ? 9.175 -9.663 4.534 1.00 92.12 179 ASP A O 1
ATOM 1341 N N . LEU A 1 180 ? 10.977 -9.517 3.192 1.00 92.38 180 LEU A N 1
ATOM 1342 C CA . LEU A 1 180 ? 11.988 -9.342 4.238 1.00 92.38 180 LEU A CA 1
ATOM 1343 C C . LEU A 1 180 ? 11.896 -10.349 5.410 1.00 92.38 180 LEU A C 1
ATOM 1345 O O . LEU A 1 180 ? 12.094 -9.949 6.561 1.00 92.38 180 LEU A O 1
ATOM 1349 N N . PRO A 1 181 ? 11.680 -11.663 5.181 1.00 91.00 181 PRO A N 1
ATOM 1350 C CA . PRO A 1 181 ? 11.493 -12.634 6.267 1.00 91.00 181 PRO A CA 1
ATOM 1351 C C . PRO A 1 181 ? 12.755 -12.826 7.125 1.00 91.00 181 PRO A C 1
ATOM 1353 O O . PRO A 1 181 ? 12.706 -13.428 8.192 1.00 91.00 181 PRO A O 1
ATOM 1356 N N . TYR A 1 182 ? 13.897 -12.318 6.657 1.00 90.75 182 TYR A N 1
ATOM 1357 C CA . TYR A 1 182 ? 15.177 -12.316 7.358 1.00 90.75 182 TYR A CA 1
ATOM 1358 C C . TYR A 1 182 ? 15.318 -11.177 8.386 1.00 90.75 182 TYR A C 1
ATOM 1360 O O . TYR A 1 182 ? 16.319 -11.128 9.102 1.00 90.75 182 TYR A O 1
ATOM 1368 N N . TYR A 1 183 ? 14.354 -10.255 8.481 1.00 90.44 183 TYR A N 1
ATOM 1369 C CA . TYR A 1 183 ? 14.324 -9.241 9.536 1.00 90.44 183 TYR A CA 1
ATOM 1370 C C . TYR A 1 183 ? 13.720 -9.809 10.822 1.00 90.44 183 TYR A C 1
ATOM 1372 O O . TYR A 1 183 ? 12.746 -10.554 10.793 1.00 90.44 183 TYR A O 1
ATOM 1380 N N . GLN A 1 184 ? 14.243 -9.383 11.979 1.00 90.44 184 GLN A N 1
ATOM 1381 C CA . GLN A 1 184 ? 13.641 -9.730 13.273 1.00 90.44 184 GLN A CA 1
ATOM 1382 C C . GLN A 1 184 ? 12.220 -9.161 13.411 1.00 90.44 184 GLN A C 1
ATOM 1384 O O . GLN A 1 184 ? 11.347 -9.802 13.993 1.00 90.44 184 GLN A O 1
ATOM 1389 N N . LYS A 1 185 ? 11.998 -7.955 12.876 1.00 85.56 185 LYS A N 1
ATOM 1390 C CA . LYS A 1 185 ? 10.676 -7.355 12.713 1.00 85.56 185 LYS A CA 1
ATOM 1391 C C . LYS A 1 185 ? 10.403 -7.184 11.220 1.00 85.56 185 LYS A C 1
ATOM 1393 O O . LYS A 1 185 ? 10.979 -6.295 10.595 1.00 85.56 185 LYS A O 1
ATOM 1398 N N . VAL A 1 186 ? 9.543 -8.039 10.676 1.00 88.44 186 VAL A N 1
ATOM 1399 C CA . VAL A 1 186 ? 9.064 -7.939 9.290 1.00 88.44 186 VAL A CA 1
ATOM 1400 C C . VAL A 1 186 ? 8.115 -6.739 9.123 1.00 88.44 186 VAL A C 1
ATOM 1402 O O . VAL A 1 186 ? 7.560 -6.272 10.125 1.00 88.44 186 VAL A O 1
ATOM 1405 N N . PRO A 1 187 ? 7.930 -6.211 7.899 1.00 87.94 187 PRO A N 1
ATOM 1406 C CA . PRO A 1 187 ? 6.950 -5.160 7.641 1.00 87.94 187 PRO A CA 1
ATOM 1407 C C . PRO A 1 187 ? 5.534 -5.581 8.049 1.00 87.94 187 PRO A C 1
ATOM 1409 O O . PRO A 1 187 ? 5.082 -6.674 7.721 1.00 87.94 187 PRO A O 1
ATOM 1412 N N . ASP A 1 188 ? 4.832 -4.694 8.757 1.00 85.94 188 ASP A N 1
ATOM 1413 C CA . ASP A 1 188 ? 3.446 -4.928 9.181 1.00 85.94 188 ASP A CA 1
ATOM 1414 C C . ASP A 1 188 ? 2.460 -4.746 8.003 1.00 85.94 188 ASP A C 1
ATOM 1416 O O . ASP A 1 188 ? 1.443 -5.432 7.915 1.00 85.94 188 ASP A O 1
ATOM 1420 N N . ILE A 1 189 ? 2.758 -3.796 7.108 1.00 89.81 189 ILE A N 1
ATOM 1421 C CA . ILE A 1 189 ? 1.991 -3.453 5.903 1.00 89.81 189 ILE A CA 1
ATOM 1422 C C . ILE A 1 189 ? 2.987 -3.140 4.792 1.00 89.81 189 ILE A C 1
ATOM 1424 O O . ILE A 1 189 ? 3.958 -2.414 5.015 1.00 89.81 189 ILE A O 1
ATOM 1428 N N . GLU A 1 190 ? 2.695 -3.629 3.594 1.00 91.69 190 GLU A N 1
ATOM 1429 C CA . GLU A 1 190 ? 3.442 -3.320 2.383 1.00 91.69 190 GLU A CA 1
ATOM 1430 C C . GLU A 1 190 ? 2.560 -2.564 1.384 1.00 91.69 190 GLU A C 1
ATOM 1432 O O . GLU A 1 190 ? 1.369 -2.850 1.247 1.00 91.69 190 GLU A O 1
ATOM 1437 N N . VAL A 1 191 ? 3.134 -1.559 0.717 1.00 92.38 191 VAL A N 1
ATOM 1438 C CA . VAL A 1 191 ? 2.420 -0.698 -0.234 1.00 92.38 191 VAL A CA 1
ATOM 1439 C C . VAL A 1 191 ? 3.120 -0.757 -1.583 1.00 92.38 191 VAL A C 1
ATOM 1441 O O . VAL A 1 191 ? 4.214 -0.221 -1.747 1.00 92.38 191 VAL A O 1
ATOM 1444 N N . PHE A 1 192 ? 2.445 -1.349 -2.566 1.00 93.44 192 PHE A N 1
ATOM 1445 C CA . PHE A 1 192 ? 2.880 -1.354 -3.959 1.00 93.44 192 PHE A CA 1
ATOM 1446 C C . PHE A 1 192 ? 2.096 -0.319 -4.765 1.00 93.44 192 PHE A C 1
ATOM 1448 O O . PHE A 1 192 ? 0.868 -0.274 -4.715 1.00 93.44 192 PHE A O 1
ATOM 1455 N N . SER A 1 193 ? 2.812 0.507 -5.529 1.00 93.44 193 SER A N 1
ATOM 1456 C CA . SER A 1 193 ? 2.228 1.499 -6.435 1.00 93.44 193 SER A CA 1
ATOM 1457 C C . SER A 1 193 ? 2.699 1.218 -7.854 1.00 93.44 193 SER A C 1
ATOM 1459 O O . SER A 1 193 ? 3.893 1.305 -8.144 1.00 93.44 193 SER A O 1
ATOM 1461 N N . CYS 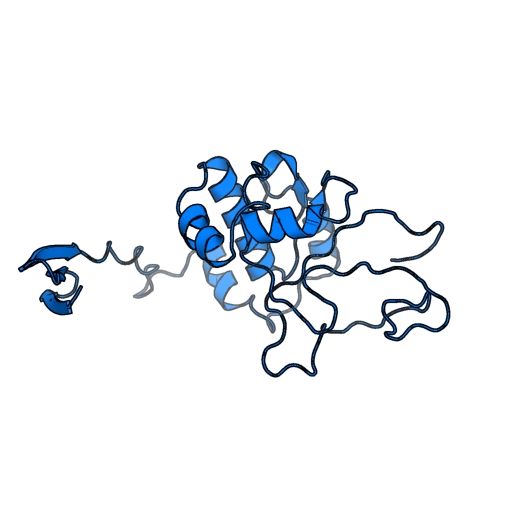A 1 194 ? 1.768 0.884 -8.746 1.00 94.25 194 CYS A N 1
ATOM 1462 C CA . CYS A 1 194 ? 2.084 0.673 -10.153 1.00 94.25 194 CYS A CA 1
ATOM 1463 C C . CYS A 1 194 ? 2.295 2.028 -10.845 1.00 94.25 194 CYS A C 1
ATOM 1465 O O . CYS A 1 194 ? 1.388 2.855 -10.891 1.00 94.25 194 CYS A O 1
ATOM 1467 N N . ILE A 1 195 ? 3.504 2.256 -11.365 1.00 94.00 195 ILE A N 1
ATOM 1468 C CA . ILE A 1 195 ? 3.858 3.449 -12.158 1.00 94.00 195 ILE A CA 1
ATOM 1469 C C . ILE A 1 195 ? 3.712 3.148 -13.652 1.00 94.00 195 ILE A C 1
ATOM 1471 O O . ILE A 1 195 ? 3.279 3.987 -14.438 1.00 94.00 195 ILE A O 1
ATOM 1475 N N . ARG A 1 196 ? 4.123 1.941 -14.042 1.00 92.44 196 ARG A N 1
ATOM 1476 C CA . ARG A 1 196 ? 4.038 1.411 -15.395 1.00 92.44 196 ARG A CA 1
ATOM 1477 C C . ARG A 1 196 ? 3.878 -0.100 -15.304 1.00 92.44 196 ARG A C 1
ATOM 1479 O O . ARG A 1 196 ? 4.557 -0.740 -14.501 1.00 92.44 196 ARG A O 1
ATOM 1486 N N . ASP A 1 197 ? 2.988 -0.628 -16.119 1.00 90.62 197 ASP A N 1
ATOM 1487 C CA . ASP A 1 197 ? 2.786 -2.049 -16.345 1.00 90.62 197 ASP A CA 1
ATOM 1488 C C . ASP A 1 197 ? 3.855 -2.637 -17.281 1.00 90.62 197 ASP A C 1
ATOM 1490 O O . ASP A 1 197 ? 4.616 -1.930 -17.945 1.00 90.62 197 ASP A O 1
ATOM 1494 N N . ALA A 1 198 ? 3.963 -3.963 -17.290 1.00 88.81 198 ALA A N 1
ATOM 1495 C CA . ALA A 1 198 ? 4.802 -4.654 -18.257 1.00 88.81 198 ALA A CA 1
ATOM 1496 C C . ALA A 1 198 ? 4.101 -4.696 -19.623 1.00 88.81 198 ALA A C 1
ATOM 1498 O O . ALA A 1 198 ? 2.884 -4.843 -19.687 1.00 88.81 198 ALA A O 1
ATOM 1499 N N . ASP A 1 199 ? 4.874 -4.678 -20.714 1.00 88.38 199 ASP A N 1
ATOM 1500 C CA . ASP A 1 199 ? 4.326 -4.835 -22.072 1.00 88.38 199 ASP A CA 1
ATOM 1501 C C . ASP A 1 199 ? 3.570 -6.172 -22.243 1.00 88.38 199 ASP A C 1
ATOM 1503 O O . ASP A 1 199 ? 2.678 -6.300 -23.082 1.00 88.38 199 ASP A O 1
ATOM 1507 N N . SER A 1 200 ? 3.941 -7.192 -21.457 1.00 89.44 200 SER A N 1
ATOM 1508 C CA . SER A 1 200 ? 3.240 -8.475 -21.357 1.00 89.44 200 SER A CA 1
ATOM 1509 C C . SER A 1 200 ? 3.556 -9.181 -20.031 1.00 89.44 200 SER A C 1
ATOM 1511 O O . SER A 1 200 ? 4.660 -9.040 -19.502 1.00 89.44 200 SER A O 1
ATOM 1513 N N . GLY A 1 201 ? 2.611 -9.973 -19.512 1.00 87.19 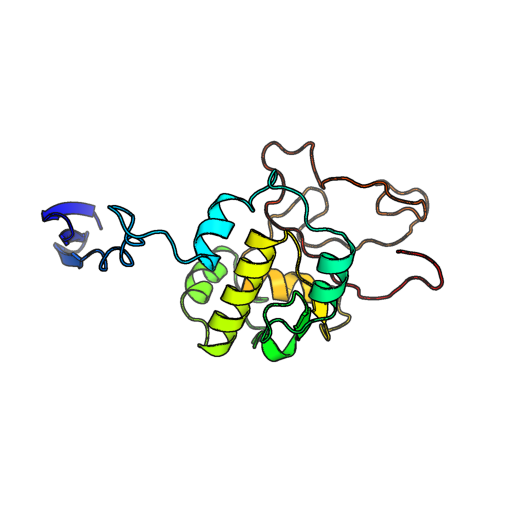201 GLY A N 1
ATOM 1514 C CA . GLY A 1 201 ? 2.770 -10.707 -18.248 1.00 87.19 201 GLY A CA 1
ATOM 1515 C C . GLY A 1 201 ? 2.636 -9.821 -17.002 1.00 87.19 201 GLY A C 1
ATOM 1516 O O . GLY A 1 201 ? 1.930 -8.818 -17.030 1.00 87.19 201 GLY A O 1
ATOM 1517 N N . GLY A 1 202 ? 3.295 -10.212 -15.904 1.00 80.12 202 GLY A N 1
ATOM 1518 C CA . GLY A 1 202 ? 3.327 -9.447 -14.646 1.00 80.12 202 GLY A CA 1
ATOM 1519 C C . GLY A 1 202 ? 2.151 -9.675 -13.686 1.00 80.12 202 GLY A C 1
ATOM 1520 O O . GLY A 1 202 ? 2.042 -8.946 -12.703 1.00 80.12 202 GLY A O 1
ATOM 1521 N N . ALA A 1 203 ? 1.293 -10.661 -13.973 1.00 75.38 203 ALA A N 1
ATOM 1522 C CA . ALA A 1 203 ? 0.194 -11.107 -13.113 1.00 75.38 203 ALA A CA 1
ATOM 1523 C C . ALA A 1 203 ? 0.572 -12.344 -12.287 1.00 75.38 203 ALA A C 1
ATOM 1525 O O . ALA A 1 203 ? 1.402 -13.144 -12.781 1.00 75.38 203 ALA A O 1
#

Foldseek 3Di:
DPDWADPDPFKIWDADPVRDIDIDGHPPPPPPQPPPPDDRDPVVVLLVQADPDHDDDDPVVLVVLQVDELVVVGQEAEPVQLVQPLPQVPDDQVRLVVVQVDDDPSNVVSLVSNVVCCSRPVHHHYPPFALDQCRQVSCCSNRPGQQDADPCGSGHDQDADPPDPDCSNHPDDDDDDAPPPVDPDGDPDDTDDHNDDDPDDPD